Protein AF-D6TFD9-F1 (afdb_monomer_lite)

Structure (mmCIF, N/CA/C/O backbone):
data_AF-D6TFD9-F1
#
_entry.id   AF-D6TFD9-F1
#
loop_
_atom_site.group_PDB
_atom_site.id
_atom_site.type_symbol
_atom_site.label_atom_id
_atom_site.label_alt_id
_atom_site.label_comp_id
_atom_site.label_asym_id
_atom_site.label_entity_id
_atom_site.label_seq_id
_atom_site.pdbx_PDB_ins_code
_atom_site.Cartn_x
_atom_site.Cartn_y
_atom_site.Cartn_z
_atom_site.occupancy
_atom_site.B_iso_or_equiv
_atom_site.auth_seq_id
_atom_site.auth_comp_id
_atom_site.auth_asym_id
_atom_site.auth_atom_id
_atom_site.pdbx_PDB_model_num
ATOM 1 N N . MET A 1 1 ? -1.173 -10.460 17.939 1.00 52.12 1 MET A N 1
ATOM 2 C CA . MET A 1 1 ? -1.461 -10.251 16.498 1.00 52.12 1 MET A CA 1
ATOM 3 C C . MET A 1 1 ? -0.215 -9.685 15.843 1.00 52.12 1 MET A C 1
ATOM 5 O O . MET A 1 1 ? 0.384 -8.803 16.439 1.00 52.12 1 MET A O 1
ATOM 9 N N . GLY A 1 2 ? 0.184 -10.202 14.677 1.00 41.56 2 GLY A N 1
ATOM 10 C CA . GLY A 1 2 ? 1.338 -9.685 13.923 1.00 41.56 2 GLY A CA 1
ATOM 11 C C . GLY A 1 2 ? 0.999 -8.488 13.010 1.00 41.56 2 GLY A C 1
ATOM 12 O O . GLY A 1 2 ? -0.186 -8.207 12.817 1.00 41.56 2 GLY A O 1
ATOM 13 N N . PRO A 1 3 ? 2.004 -7.832 12.393 1.00 42.12 3 PRO A N 1
ATOM 14 C CA . PRO A 1 3 ? 1.852 -6.583 11.624 1.00 42.12 3 PRO A CA 1
ATOM 15 C C . PRO A 1 3 ? 0.829 -6.634 10.475 1.00 42.12 3 PRO A C 1
ATOM 17 O O . PRO A 1 3 ? 0.031 -5.714 10.318 1.00 42.12 3 PRO A O 1
ATOM 20 N N . LYS A 1 4 ? 0.757 -7.750 9.732 1.00 46.97 4 LYS A N 1
ATOM 21 C CA . LYS A 1 4 ? -0.224 -7.951 8.641 1.00 46.97 4 LYS A CA 1
ATOM 22 C C . LYS A 1 4 ? -1.681 -7.821 9.104 1.00 46.97 4 LYS A C 1
ATOM 24 O O . LYS A 1 4 ? -2.530 -7.294 8.392 1.00 46.97 4 LYS A O 1
ATOM 29 N N . HIS A 1 5 ? -1.963 -8.251 10.331 1.00 54.66 5 HIS A N 1
ATOM 30 C CA . HIS A 1 5 ? -3.310 -8.196 10.895 1.00 54.66 5 HIS A CA 1
ATOM 31 C C . HIS A 1 5 ? -3.676 -6.794 11.376 1.00 54.66 5 HIS A C 1
ATOM 33 O O . HIS A 1 5 ? -4.850 -6.443 11.412 1.00 54.66 5 HIS A O 1
ATOM 39 N N . GLN A 1 6 ? -2.673 -5.991 11.737 1.00 56.03 6 GLN A N 1
ATOM 40 C CA . GLN A 1 6 ? -2.864 -4.598 12.097 1.00 56.03 6 GLN A CA 1
ATOM 41 C C . GLN A 1 6 ? -3.417 -3.851 10.878 1.00 56.03 6 GLN A C 1
ATOM 43 O O . GLN A 1 6 ? -4.513 -3.312 10.959 1.00 56.03 6 GLN A O 1
ATOM 48 N N . ARG A 1 7 ? -2.760 -3.941 9.715 1.00 56.16 7 ARG A N 1
ATOM 49 C CA . ARG A 1 7 ? -3.183 -3.251 8.484 1.00 56.16 7 ARG A CA 1
ATOM 50 C C . ARG A 1 7 ? -4.565 -3.677 7.972 1.00 56.16 7 ARG A C 1
ATOM 52 O O . ARG A 1 7 ? -5.371 -2.819 7.625 1.00 56.16 7 ARG A O 1
ATOM 59 N N . ALA A 1 8 ? -4.879 -4.976 8.018 1.00 55.47 8 ALA A N 1
ATOM 60 C CA . ALA A 1 8 ? -6.212 -5.486 7.683 1.00 55.47 8 ALA A CA 1
ATOM 61 C C . ALA A 1 8 ? -7.317 -4.862 8.559 1.00 55.47 8 ALA A C 1
ATOM 63 O O . ALA A 1 8 ? -8.361 -4.466 8.044 1.00 55.47 8 ALA A O 1
ATOM 64 N N . LEU A 1 9 ? -7.075 -4.696 9.868 1.00 59.34 9 LEU A N 1
ATOM 65 C CA . LEU A 1 9 ? -8.012 -4.018 10.772 1.00 59.34 9 LEU A CA 1
ATOM 66 C C . LEU A 1 9 ? -8.210 -2.540 10.396 1.00 59.34 9 LEU A C 1
ATOM 68 O O . LEU A 1 9 ? -9.339 -2.054 10.480 1.00 59.34 9 LEU A O 1
ATOM 72 N N . PHE A 1 10 ? -7.151 -1.846 9.955 1.00 61.53 10 PHE A N 1
ATOM 73 C CA . PHE A 1 10 ? -7.237 -0.447 9.514 1.00 61.53 10 PHE A CA 1
ATOM 74 C C . PHE A 1 10 ? -8.082 -0.307 8.236 1.00 61.53 10 PHE A C 1
ATOM 76 O O . PHE A 1 10 ? -9.039 0.467 8.230 1.00 61.53 10 PHE A O 1
ATOM 83 N N . CYS A 1 11 ? -7.827 -1.127 7.209 1.00 57.16 11 CYS A N 1
ATOM 84 C CA . CYS A 1 11 ? -8.608 -1.119 5.964 1.00 57.16 11 CYS A CA 1
ATOM 85 C C . CYS A 1 11 ? -10.086 -1.502 6.174 1.00 57.16 11 CYS A C 1
ATOM 87 O O . CYS A 1 11 ? -10.980 -0.930 5.546 1.00 57.16 11 CYS A O 1
ATOM 89 N N . ILE A 1 12 ? -10.369 -2.469 7.058 1.00 60.25 12 ILE A N 1
ATOM 90 C CA . ILE A 1 12 ? -11.743 -2.893 7.373 1.00 60.25 12 ILE A CA 1
ATOM 91 C C . ILE A 1 12 ? -12.509 -1.776 8.076 1.00 60.25 12 ILE A C 1
ATOM 93 O O . ILE A 1 12 ? -13.651 -1.487 7.718 1.00 60.25 12 ILE A O 1
ATOM 97 N N . ALA A 1 13 ? -11.897 -1.149 9.078 1.00 59.94 13 ALA A N 1
ATOM 98 C CA . ALA A 1 13 ? -12.566 -0.129 9.864 1.00 59.94 13 ALA A CA 1
ATOM 99 C C . ALA A 1 13 ? -12.944 1.106 9.046 1.00 59.94 13 ALA A C 1
ATOM 101 O O . ALA A 1 13 ? -13.996 1.683 9.296 1.00 59.94 13 ALA A O 1
ATOM 102 N N . GLU A 1 14 ? -12.148 1.487 8.052 1.00 56.00 14 GLU A N 1
ATOM 103 C CA . GLU A 1 14 ? -12.478 2.614 7.184 1.00 56.00 14 GLU A CA 1
ATOM 104 C C . GLU A 1 14 ? -13.626 2.282 6.210 1.00 56.00 14 GLU A C 1
ATOM 106 O O . GLU A 1 14 ? -14.587 3.045 6.100 1.00 56.00 14 GLU A O 1
ATOM 111 N N . ARG A 1 15 ? -13.608 1.096 5.578 1.00 57.22 15 ARG A N 1
ATOM 112 C CA . ARG A 1 15 ? -14.682 0.651 4.664 1.00 57.22 15 ARG A CA 1
ATOM 113 C C . ARG A 1 15 ? -16.029 0.435 5.360 1.00 57.22 15 ARG A C 1
ATOM 115 O O . ARG A 1 15 ? -17.078 0.646 4.756 1.00 57.22 15 ARG A O 1
ATOM 122 N N . VAL A 1 16 ? -16.019 0.017 6.626 1.00 57.00 16 VAL A N 1
ATOM 123 C CA . VAL A 1 16 ? -17.243 -0.141 7.432 1.00 57.00 16 VAL A CA 1
ATOM 124 C C . VAL A 1 16 ? -17.838 1.219 7.826 1.00 57.00 16 VAL A C 1
ATOM 126 O O . VAL A 1 16 ? -19.051 1.329 7.967 1.00 57.00 16 VAL A O 1
ATOM 129 N N . MET A 1 17 ? -17.023 2.272 7.945 1.00 48.62 17 MET A N 1
ATOM 130 C CA . MET A 1 17 ? -17.487 3.616 8.322 1.00 48.62 17 MET A CA 1
ATOM 131 C C . MET A 1 17 ? -18.103 4.408 7.156 1.00 48.62 17 MET A C 1
ATOM 133 O O . MET A 1 17 ? -18.857 5.350 7.399 1.00 48.62 17 MET A O 1
ATOM 137 N N . THR A 1 18 ? -17.827 4.033 5.903 1.00 44.88 18 THR A N 1
ATOM 138 C CA . THR A 1 18 ? -18.322 4.729 4.699 1.00 44.88 18 THR A CA 1
ATOM 139 C C . THR A 1 18 ? -19.587 4.115 4.088 1.00 44.88 18 THR A C 1
ATOM 141 O O . THR A 1 18 ? -20.225 4.749 3.247 1.00 44.88 18 THR A O 1
ATOM 144 N N . SER A 1 19 ? -20.019 2.924 4.525 1.00 46.38 19 SER A N 1
ATOM 145 C CA . SER A 1 19 ? -21.191 2.228 3.972 1.00 46.38 19 SER A CA 1
ATOM 146 C C . SER A 1 19 ? -22.243 1.889 5.032 1.00 46.38 19 SER A C 1
ATOM 148 O O . SER A 1 19 ? -21.950 1.295 6.064 1.00 46.38 19 SER A O 1
ATOM 150 N N . LYS A 1 20 ? -23.520 2.189 4.746 1.00 44.03 20 LYS A N 1
ATOM 151 C CA . LYS A 1 20 ? -24.680 1.812 5.587 1.00 44.03 20 LYS A CA 1
ATOM 152 C C . LYS A 1 20 ? -25.006 0.309 5.558 1.00 44.03 20 LYS A C 1
ATOM 154 O O . LYS A 1 20 ? -25.944 -0.119 6.229 1.00 44.03 20 LYS A O 1
ATOM 159 N N . ARG A 1 21 ? -24.296 -0.499 4.763 1.00 49.84 21 ARG A N 1
ATOM 160 C CA . ARG A 1 21 ? -24.495 -1.953 4.685 1.00 49.84 21 ARG A CA 1
ATOM 161 C C . ARG A 1 21 ? -23.316 -2.657 5.346 1.00 49.84 21 ARG A C 1
ATOM 163 O O . ARG A 1 21 ? -22.172 -2.413 4.975 1.00 49.84 21 ARG A O 1
ATOM 170 N N . LYS A 1 22 ? -23.595 -3.580 6.276 1.00 53.75 22 LYS A N 1
ATOM 171 C CA . LYS A 1 22 ? -22.604 -4.546 6.775 1.00 53.75 22 LYS A CA 1
ATOM 172 C C . LYS A 1 22 ? -22.107 -5.344 5.565 1.00 53.75 22 LYS A C 1
ATOM 174 O O . LYS A 1 22 ? -22.774 -6.279 5.128 1.00 53.75 22 LYS A O 1
ATOM 179 N N . HIS A 1 23 ? -20.980 -4.953 4.973 1.00 63.28 23 HIS A N 1
ATOM 180 C CA . HIS A 1 23 ? -20.373 -5.667 3.850 1.00 63.28 23 HIS A CA 1
ATOM 181 C C . HIS A 1 23 ? -19.703 -6.942 4.368 1.00 63.28 23 HIS A C 1
ATOM 183 O O . HIS A 1 23 ? -18.484 -7.068 4.368 1.00 63.28 23 HIS A O 1
ATOM 189 N N . VAL A 1 24 ? -20.520 -7.885 4.842 1.00 63.00 24 VAL A N 1
ATOM 190 C CA . VAL A 1 24 ? -20.109 -9.158 5.445 1.00 63.00 24 VAL A CA 1
ATOM 191 C C . VAL A 1 24 ? -19.065 -9.870 4.586 1.00 63.00 24 VAL A C 1
ATOM 193 O O . VAL A 1 24 ? -18.052 -10.320 5.109 1.00 63.00 24 VAL A O 1
ATOM 196 N N . GLN A 1 25 ? -19.263 -9.901 3.266 1.00 61.22 25 GLN A N 1
ATOM 197 C CA . GLN A 1 25 ? -18.312 -10.499 2.326 1.00 61.22 25 GLN A CA 1
ATOM 198 C C . GLN A 1 25 ? -16.968 -9.757 2.289 1.00 61.22 25 GLN A C 1
ATOM 200 O O . GLN A 1 25 ? -15.925 -10.398 2.328 1.00 61.22 25 GLN A O 1
ATOM 205 N N . THR A 1 26 ? -16.974 -8.423 2.291 1.00 60.97 26 THR A N 1
ATOM 206 C CA . THR A 1 26 ? -15.751 -7.604 2.293 1.00 60.97 26 THR A CA 1
ATOM 207 C C . THR A 1 26 ? -14.995 -7.714 3.615 1.00 60.97 26 THR A C 1
ATOM 209 O O . THR A 1 26 ? -13.778 -7.865 3.606 1.00 60.97 26 THR A O 1
ATOM 212 N N . ILE A 1 27 ? -15.699 -7.689 4.752 1.00 64.81 27 ILE A N 1
ATOM 213 C CA . ILE A 1 27 ? -15.089 -7.879 6.077 1.00 64.81 27 ILE A CA 1
ATOM 214 C C . ILE A 1 27 ? -14.475 -9.279 6.162 1.00 64.81 27 ILE A C 1
ATOM 216 O O . ILE A 1 27 ? -13.346 -9.418 6.617 1.00 64.81 27 ILE A O 1
ATOM 220 N N . ARG A 1 28 ? -15.189 -10.309 5.689 1.00 68.00 28 ARG A N 1
ATOM 221 C CA . ARG A 1 28 ? -14.706 -11.695 5.688 1.00 68.00 28 ARG A CA 1
ATOM 222 C C . ARG A 1 28 ? -13.477 -11.875 4.794 1.00 68.00 28 ARG A C 1
ATOM 224 O O . ARG A 1 28 ? -12.518 -12.502 5.225 1.00 68.00 28 ARG A O 1
ATOM 231 N N . GLN A 1 29 ? -13.475 -11.285 3.598 1.00 65.44 29 GLN A N 1
ATOM 232 C CA . GLN A 1 29 ? -12.328 -11.323 2.686 1.00 65.44 29 GLN A CA 1
ATOM 233 C C . GLN A 1 29 ? -11.096 -10.640 3.294 1.00 65.44 29 GLN A C 1
ATOM 235 O O . GLN A 1 29 ? -10.009 -11.207 3.277 1.00 65.44 29 GLN A O 1
ATOM 240 N N . LEU A 1 30 ? -11.266 -9.447 3.871 1.00 62.75 30 LEU A N 1
ATOM 241 C CA . LEU A 1 30 ? -10.164 -8.690 4.471 1.00 62.75 30 LEU A CA 1
ATOM 242 C C . LEU A 1 30 ? -9.660 -9.301 5.786 1.00 62.75 30 LEU A C 1
ATOM 244 O O . LEU A 1 30 ? -8.487 -9.155 6.114 1.00 62.75 30 LEU A O 1
ATOM 248 N N . ALA A 1 31 ? -10.523 -9.981 6.545 1.00 67.19 31 ALA A N 1
ATOM 249 C CA . ALA A 1 31 ? -10.128 -10.649 7.781 1.00 67.19 31 ALA A CA 1
ATOM 250 C C . ALA A 1 31 ? -9.150 -11.810 7.537 1.00 67.19 31 ALA A C 1
ATOM 252 O O . ALA A 1 31 ? -8.405 -12.177 8.445 1.00 67.19 31 ALA A O 1
ATOM 253 N N . GLY A 1 32 ? -9.155 -12.399 6.336 1.00 64.50 32 GLY A N 1
ATOM 254 C CA . GLY A 1 32 ? -8.250 -13.473 5.919 1.00 64.50 32 GLY A CA 1
ATOM 255 C C . GLY A 1 32 ? -8.525 -14.841 6.558 1.00 64.50 32 GLY A C 1
ATOM 256 O O . GLY A 1 32 ? -8.223 -15.860 5.943 1.00 64.50 32 GLY A O 1
ATOM 257 N N . THR A 1 33 ? -9.133 -14.893 7.750 1.00 75.56 33 THR A N 1
ATOM 258 C CA . THR A 1 33 ? -9.589 -16.128 8.409 1.00 75.56 33 THR A CA 1
ATOM 259 C C . THR A 1 33 ? -10.980 -15.958 9.026 1.00 75.56 33 THR A C 1
ATOM 261 O O . THR A 1 33 ? -11.397 -14.851 9.381 1.00 75.56 33 THR A O 1
ATOM 264 N N . GLU A 1 34 ? -11.698 -17.072 9.196 1.00 80.44 34 GLU A N 1
ATOM 265 C CA . GLU A 1 34 ? -13.030 -17.078 9.817 1.00 80.44 34 GLU A CA 1
ATOM 266 C C . GLU A 1 34 ? -12.979 -16.646 11.294 1.00 80.44 34 GLU A C 1
ATOM 268 O O . GLU A 1 34 ? -13.844 -15.910 11.765 1.00 80.44 34 GLU A O 1
ATOM 273 N N . GLU A 1 35 ? -11.923 -17.027 12.014 1.00 77.56 35 GLU A N 1
ATOM 274 C CA . GLU A 1 3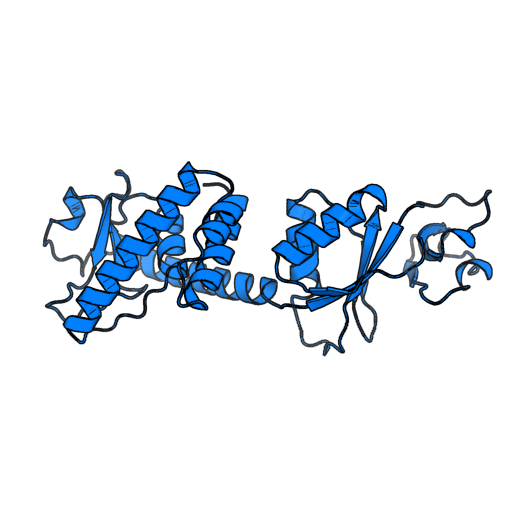5 ? -11.694 -16.628 13.407 1.00 77.56 35 GLU A CA 1
ATOM 275 C C . GLU A 1 35 ? -11.564 -15.104 13.548 1.00 77.56 35 GLU A C 1
ATOM 277 O O . GLU A 1 35 ? -12.193 -14.498 14.422 1.00 77.56 35 GLU A O 1
ATOM 282 N N . TYR A 1 36 ? -10.794 -14.462 12.660 1.00 72.81 36 TYR A N 1
ATOM 283 C CA . TYR A 1 36 ? -10.646 -13.007 12.656 1.00 72.81 36 TYR A CA 1
ATOM 284 C C . TYR A 1 36 ? -11.923 -12.301 12.215 1.00 72.81 36 TYR A C 1
ATOM 286 O O . TYR A 1 36 ? -12.282 -11.282 12.806 1.00 72.81 36 TYR A O 1
ATOM 294 N N . TYR A 1 37 ? -12.640 -12.852 11.235 1.00 79.69 37 TYR A N 1
ATOM 295 C CA . TYR A 1 37 ? -13.929 -12.319 10.803 1.00 79.69 37 TYR A CA 1
ATOM 296 C C . TYR A 1 37 ? -14.925 -12.258 11.971 1.00 79.69 37 TYR A C 1
ATOM 298 O O . TYR A 1 37 ? -15.481 -11.194 12.257 1.00 79.69 37 TYR A O 1
ATOM 306 N N . LEU A 1 38 ? -15.099 -13.367 12.697 1.00 82.19 38 LEU A N 1
ATOM 307 C CA . LEU A 1 38 ? -16.008 -13.440 13.844 1.00 82.19 38 LEU A CA 1
ATOM 308 C C . LEU A 1 38 ? -15.604 -12.470 14.959 1.00 82.19 38 LEU A C 1
ATOM 310 O O . LEU A 1 38 ? -16.461 -11.830 15.574 1.00 82.19 38 LEU A O 1
ATOM 314 N N . LEU A 1 39 ? -14.300 -12.323 15.201 1.00 81.88 39 LEU A N 1
ATOM 315 C CA . LEU A 1 39 ? -13.774 -11.363 16.164 1.00 81.88 39 LEU A CA 1
ATOM 316 C C . LEU A 1 39 ? -14.104 -9.916 15.764 1.00 81.88 39 LEU A C 1
ATOM 318 O O . LEU A 1 39 ? -14.547 -9.147 16.615 1.00 81.88 39 LEU A O 1
ATOM 322 N N . ILE A 1 40 ? -13.946 -9.550 14.490 1.00 77.94 40 ILE A N 1
ATOM 323 C CA . ILE A 1 40 ? -14.245 -8.199 13.998 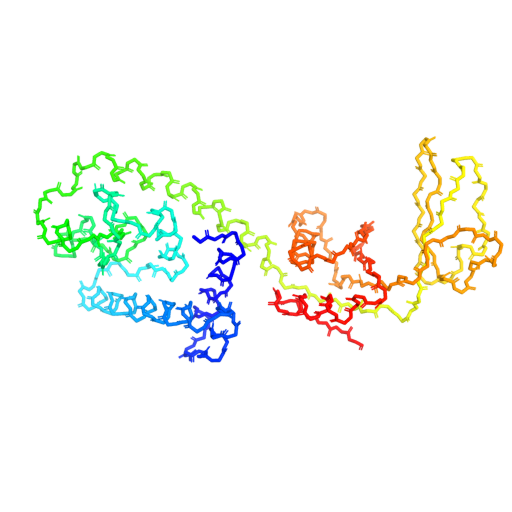1.00 77.94 40 ILE A CA 1
ATOM 324 C C . ILE A 1 40 ? -15.740 -7.898 14.098 1.00 77.94 40 ILE A C 1
ATOM 326 O O . ILE A 1 40 ? -16.105 -6.845 14.618 1.00 77.94 40 ILE A O 1
ATOM 330 N N . ILE A 1 41 ? -16.606 -8.820 13.665 1.00 82.25 41 ILE A N 1
ATOM 331 C CA . ILE A 1 41 ? -18.065 -8.650 13.762 1.00 82.25 41 ILE A CA 1
ATOM 332 C C . ILE A 1 41 ? -18.495 -8.447 15.215 1.00 82.25 41 ILE A C 1
ATOM 334 O O . ILE A 1 41 ? -19.248 -7.521 15.511 1.00 82.25 41 ILE A O 1
ATOM 338 N N . ARG A 1 42 ? -17.947 -9.239 16.144 1.00 87.62 42 ARG A N 1
ATOM 339 C CA . ARG A 1 42 ? -18.233 -9.088 17.575 1.00 87.62 42 ARG A CA 1
ATOM 340 C C . ARG A 1 42 ? -17.886 -7.691 18.090 1.00 87.62 42 ARG A C 1
ATOM 342 O O . ARG A 1 42 ? -18.612 -7.140 18.916 1.00 87.62 42 ARG A O 1
ATOM 349 N N . GLU A 1 43 ? -16.766 -7.124 17.648 1.00 89.25 43 GLU A N 1
ATOM 350 C CA . GLU A 1 43 ? -16.347 -5.788 18.079 1.00 89.25 43 GLU A CA 1
ATOM 351 C C . GLU A 1 43 ? -17.106 -4.662 17.357 1.00 89.25 43 GLU A C 1
ATOM 353 O O . GLU A 1 43 ? -17.347 -3.626 17.978 1.00 89.25 43 GLU A O 1
ATOM 358 N N . ILE A 1 44 ? -17.570 -4.880 16.119 1.00 85.50 44 ILE A N 1
ATOM 359 C CA . ILE A 1 44 ? -18.536 -3.998 15.441 1.00 85.50 44 ILE A CA 1
ATOM 360 C C . ILE A 1 44 ? -19.828 -3.929 16.249 1.00 85.50 44 ILE A C 1
ATOM 362 O O . ILE A 1 44 ? -20.226 -2.843 16.664 1.00 85.50 44 ILE A O 1
ATOM 366 N N . ASP A 1 45 ? -20.441 -5.075 16.548 1.00 88.31 45 ASP A N 1
ATOM 367 C CA . ASP A 1 45 ? -21.712 -5.122 17.275 1.00 88.31 45 ASP A CA 1
ATOM 368 C C . ASP A 1 45 ? -21.570 -4.525 18.686 1.00 88.31 45 ASP A C 1
ATOM 370 O O . ASP A 1 45 ? -22.448 -3.800 19.164 1.00 88.31 45 ASP A O 1
ATOM 374 N N . ARG A 1 46 ? -20.425 -4.760 19.350 1.00 92.62 46 ARG A N 1
ATOM 375 C CA . ARG A 1 46 ? -20.105 -4.132 20.640 1.00 92.62 46 ARG A CA 1
ATOM 376 C C . ARG A 1 46 ? -20.068 -2.610 20.525 1.00 92.62 46 ARG A C 1
ATOM 378 O O . ARG A 1 46 ? -20.646 -1.932 21.376 1.00 92.62 46 ARG A O 1
ATOM 385 N N . LEU A 1 47 ? -19.367 -2.078 19.526 1.00 90.94 47 LEU A N 1
ATOM 386 C CA . LEU A 1 47 ? -19.239 -0.640 19.321 1.00 90.94 47 LEU A CA 1
ATOM 387 C C . LEU A 1 47 ? -20.589 -0.010 18.966 1.00 90.94 47 LEU A C 1
ATOM 389 O O . LEU A 1 47 ? -20.982 0.966 19.602 1.00 90.94 47 LEU A O 1
ATOM 393 N N . GLU A 1 48 ? -21.318 -0.585 18.008 1.00 89.12 48 GLU A N 1
ATOM 394 C CA . GLU A 1 48 ? -22.645 -0.120 17.587 1.00 89.12 48 GLU A CA 1
ATOM 395 C C . GLU A 1 48 ? -23.614 -0.065 18.776 1.00 89.12 48 GLU A C 1
ATOM 397 O O . GLU A 1 48 ? -24.273 0.956 18.996 1.00 89.12 48 GLU A O 1
ATOM 402 N N . GLY A 1 49 ? -23.642 -1.120 19.599 1.00 89.88 49 GLY A N 1
ATOM 403 C CA . GLY A 1 49 ? -24.470 -1.174 20.802 1.00 89.88 49 GLY A CA 1
ATOM 404 C C . GLY A 1 49 ? -24.127 -0.079 21.818 1.00 89.88 49 GLY A C 1
ATOM 405 O O . GLY A 1 49 ? -25.027 0.546 22.386 1.00 89.88 49 GLY A O 1
ATOM 406 N N . GLN A 1 50 ? -22.836 0.207 22.025 1.00 92.25 50 GLN A N 1
ATOM 407 C CA . GLN A 1 50 ? -22.399 1.275 22.933 1.00 92.25 50 GLN A CA 1
ATOM 408 C C . GLN A 1 50 ? -22.710 2.664 22.380 1.00 92.25 50 GLN A C 1
ATOM 410 O O . GLN A 1 50 ? -23.250 3.494 23.107 1.00 92.25 50 GLN A O 1
ATOM 415 N N . LEU A 1 51 ? -22.445 2.915 21.097 1.00 91.12 51 LEU A N 1
ATOM 416 C CA . LEU A 1 51 ? -22.767 4.190 20.456 1.00 91.12 51 LEU A CA 1
ATOM 417 C C . LEU A 1 51 ? -24.272 4.467 20.489 1.00 91.12 51 LEU A C 1
ATOM 419 O O . LEU A 1 51 ? -24.671 5.584 20.811 1.00 91.12 51 LEU A O 1
ATOM 423 N N . CYS A 1 52 ? -25.108 3.460 20.216 1.00 90.94 52 CYS A N 1
ATOM 424 C CA . CYS A 1 52 ? -26.563 3.574 20.308 1.00 90.94 52 CYS A CA 1
ATOM 425 C C . CYS A 1 52 ? -27.005 3.992 21.721 1.00 90.94 52 CYS A C 1
ATOM 427 O O . CYS A 1 52 ? -27.689 5.004 21.887 1.00 90.94 52 CYS A O 1
ATOM 429 N N . LYS A 1 53 ? -26.520 3.284 22.751 1.00 89.81 53 LYS A N 1
ATOM 430 C CA . LYS A 1 53 ? -26.809 3.590 24.161 1.00 89.81 53 LYS A CA 1
ATOM 431 C C . LYS A 1 53 ? -26.317 4.976 24.588 1.00 89.81 53 LYS A C 1
ATOM 433 O O . LYS A 1 53 ? -26.975 5.666 25.359 1.00 89.81 53 LYS A O 1
ATOM 438 N N . THR A 1 54 ? -25.141 5.394 24.135 1.00 91.00 54 THR A N 1
ATOM 439 C CA . THR A 1 54 ? -24.587 6.709 24.481 1.00 91.00 54 THR A CA 1
ATOM 440 C C . THR A 1 54 ? -25.364 7.839 23.810 1.00 91.00 54 THR A C 1
ATOM 442 O O . THR A 1 54 ? -25.652 8.840 24.463 1.00 91.00 54 THR A O 1
ATOM 445 N N . ARG A 1 55 ? -25.784 7.657 22.549 1.00 91.19 55 ARG A N 1
ATOM 446 C CA . ARG A 1 55 ? -26.631 8.621 21.827 1.00 91.19 55 ARG A CA 1
ATOM 447 C C . ARG A 1 55 ? -28.002 8.786 22.478 1.00 91.19 55 ARG A C 1
ATOM 449 O O . ARG A 1 55 ? -28.461 9.916 22.599 1.00 91.19 55 ARG A O 1
ATOM 456 N N . SER A 1 56 ? -28.629 7.704 22.957 1.00 92.00 56 SER A N 1
ATOM 457 C CA . SER A 1 56 ? -29.913 7.802 23.675 1.00 92.00 56 SER A CA 1
ATOM 458 C C . SER A 1 56 ? -29.807 8.573 24.995 1.00 92.00 56 SER A C 1
ATOM 460 O O . SER A 1 56 ? -30.806 9.078 25.490 1.00 92.00 56 SER A O 1
ATOM 462 N N . LEU A 1 57 ? -28.601 8.667 25.562 1.00 90.44 57 LEU A N 1
ATOM 463 C CA . LEU A 1 57 ? -28.296 9.464 26.752 1.00 90.44 57 LEU A CA 1
ATOM 464 C C . LEU A 1 57 ? -27.789 10.877 26.414 1.00 90.44 57 LEU A C 1
ATOM 466 O O . LEU A 1 57 ? -27.325 11.573 27.310 1.00 90.44 57 LEU A O 1
ATOM 470 N N . GLN A 1 58 ? -27.832 11.285 25.138 1.00 90.19 58 GLN A N 1
ATOM 471 C CA . GLN A 1 58 ? -27.328 12.576 24.643 1.00 90.19 58 GLN A CA 1
ATOM 472 C C . GLN A 1 58 ? -25.858 12.863 25.012 1.00 90.19 58 GLN A C 1
ATOM 474 O O . GLN A 1 58 ? -25.431 14.013 25.073 1.00 90.19 58 GLN A O 1
ATOM 479 N N . ALA A 1 59 ? -25.062 11.814 25.230 1.00 91.12 59 ALA A N 1
ATOM 480 C CA . ALA A 1 59 ? -23.635 11.922 25.508 1.00 91.12 59 ALA A CA 1
ATOM 481 C C . ALA A 1 59 ? -22.805 11.794 24.217 1.00 91.12 59 ALA A C 1
ATOM 483 O O . ALA A 1 59 ? -23.271 11.287 23.192 1.00 91.12 59 ALA A O 1
ATOM 484 N N . GLN A 1 60 ? -21.544 12.231 24.264 1.00 93.06 60 GLN A N 1
ATOM 485 C CA . GLN A 1 60 ? -20.643 12.186 23.110 1.00 93.06 60 GLN A CA 1
ATOM 486 C C . GLN A 1 60 ? -20.397 10.739 22.654 1.00 93.06 60 GLN A C 1
ATOM 488 O O . GLN A 1 60 ? -19.920 9.915 23.430 1.00 93.06 60 GLN A O 1
ATOM 493 N N . ALA A 1 61 ? -20.696 10.429 21.392 1.00 92.44 61 ALA A N 1
ATOM 494 C CA . ALA A 1 61 ? -20.618 9.081 20.822 1.00 92.44 61 ALA A CA 1
ATOM 495 C C . ALA A 1 61 ? -19.819 9.093 19.508 1.00 92.44 61 ALA A C 1
ATOM 497 O O . ALA A 1 61 ? -20.385 8.934 18.423 1.00 92.44 61 ALA A O 1
ATOM 498 N N . THR A 1 62 ? -18.513 9.351 19.614 1.00 90.12 62 THR A N 1
ATOM 499 C CA . THR A 1 62 ? -17.612 9.598 18.473 1.00 90.12 62 THR A CA 1
ATOM 500 C C . THR A 1 62 ? -16.595 8.487 18.226 1.00 90.12 62 THR A C 1
ATOM 502 O O . THR A 1 62 ? -15.898 8.551 17.222 1.00 90.12 62 THR A O 1
ATOM 505 N N . LEU A 1 63 ? -16.497 7.483 19.107 1.00 89.38 63 LEU A N 1
ATOM 506 C CA . LEU A 1 63 ? -15.558 6.372 18.935 1.00 89.38 63 LEU A CA 1
ATOM 507 C C . LEU A 1 63 ? -15.827 5.619 17.624 1.00 89.38 63 LEU A C 1
ATOM 509 O O . LEU A 1 63 ? -16.933 5.129 17.399 1.00 89.38 63 LEU A O 1
ATOM 513 N N . THR A 1 64 ? -14.801 5.484 16.792 1.00 85.31 64 THR A N 1
ATOM 514 C CA . THR A 1 64 ? -14.853 4.699 15.551 1.00 85.31 64 THR A CA 1
ATOM 515 C C . THR A 1 64 ? -14.357 3.267 15.767 1.00 85.31 64 THR A C 1
ATOM 517 O O . THR A 1 64 ? -13.646 2.975 16.734 1.00 85.31 64 THR A O 1
ATOM 520 N N . LEU A 1 65 ? -14.690 2.356 14.842 1.00 82.25 65 LEU A N 1
ATOM 521 C CA . LEU A 1 65 ? -14.179 0.978 14.888 1.00 82.25 65 LEU A CA 1
ATOM 522 C C . LEU A 1 65 ? -12.650 0.956 14.853 1.00 82.25 65 LEU A C 1
ATOM 524 O O . LEU A 1 65 ? -12.022 0.168 15.556 1.00 82.25 65 LEU A O 1
ATOM 528 N N . LEU A 1 66 ? -12.065 1.871 14.085 1.00 76.25 66 LEU A N 1
ATOM 529 C CA . LEU A 1 66 ? -10.628 2.003 13.946 1.00 76.25 66 LEU A CA 1
ATOM 530 C C . LEU A 1 66 ? -9.955 2.322 15.273 1.00 76.25 66 LEU A C 1
ATOM 532 O O . LEU A 1 66 ? -9.024 1.641 15.702 1.00 76.25 66 LEU A O 1
ATOM 536 N N . GLU A 1 67 ? -10.456 3.353 15.941 1.00 83.56 67 GLU A N 1
ATOM 537 C CA . GLU A 1 67 ? -9.953 3.789 17.235 1.00 83.56 67 GLU A CA 1
ATOM 538 C C . GLU A 1 67 ? -10.127 2.692 18.284 1.00 83.56 67 GLU A C 1
ATOM 540 O O . GLU A 1 67 ? -9.220 2.448 19.082 1.00 83.56 67 GLU A O 1
ATOM 545 N N . TRP A 1 68 ? -11.250 1.969 18.241 1.00 89.62 68 TRP A N 1
ATOM 546 C CA . TRP A 1 68 ? -11.495 0.867 19.158 1.00 89.62 68 TRP A CA 1
ATOM 547 C C . TRP A 1 68 ? -10.518 -0.298 18.963 1.00 89.62 68 TRP A C 1
ATOM 549 O O . TRP A 1 68 ? -9.867 -0.725 19.917 1.00 89.62 68 TRP A O 1
ATOM 559 N N . LEU A 1 69 ? -10.351 -0.782 17.733 1.00 84.56 69 LEU A N 1
ATOM 560 C CA . LEU A 1 69 ? -9.423 -1.874 17.427 1.00 84.56 69 LEU A CA 1
ATOM 561 C C . LEU A 1 69 ? -7.967 -1.475 17.703 1.00 84.56 69 LEU A C 1
ATOM 563 O O . LEU A 1 69 ? -7.199 -2.281 18.230 1.00 84.56 69 LEU A O 1
ATOM 567 N N . THR A 1 70 ? -7.603 -0.219 17.433 1.00 78.44 70 THR A N 1
ATOM 568 C CA . THR A 1 70 ? -6.280 0.323 17.780 1.00 78.44 70 THR A CA 1
ATOM 569 C C . THR A 1 70 ? -6.059 0.317 19.289 1.00 78.44 70 THR A C 1
ATOM 571 O O . THR A 1 70 ? -4.998 -0.093 19.760 1.00 78.44 70 THR A O 1
ATOM 574 N N . THR A 1 71 ? -7.080 0.700 20.059 1.00 86.38 71 THR A N 1
ATOM 575 C CA . THR A 1 71 ? -7.053 0.640 21.525 1.00 86.38 71 THR A CA 1
ATOM 576 C C . THR A 1 71 ? -6.855 -0.798 22.010 1.00 86.38 71 THR A C 1
ATOM 578 O O . THR A 1 71 ? -5.980 -1.051 22.835 1.00 86.38 71 THR A O 1
ATOM 581 N N . LEU A 1 72 ? -7.611 -1.765 21.475 1.00 87.25 72 LEU A N 1
ATOM 582 C CA . LEU A 1 72 ? -7.450 -3.182 21.823 1.00 87.25 72 LEU A CA 1
ATOM 583 C C . LEU A 1 72 ? -6.037 -3.689 21.525 1.00 87.25 72 LEU A C 1
ATOM 585 O O . LEU A 1 72 ? -5.434 -4.354 22.368 1.00 87.25 72 LEU A O 1
ATOM 589 N N . HIS A 1 73 ? -5.501 -3.346 20.355 1.00 82.25 73 HIS A N 1
ATOM 590 C CA . HIS A 1 73 ? -4.155 -3.733 19.954 1.00 82.25 73 HIS A CA 1
ATOM 591 C C . HIS A 1 73 ? -3.085 -3.130 20.871 1.00 82.25 73 HIS A C 1
ATOM 593 O O . HIS A 1 73 ? -2.198 -3.854 21.312 1.00 82.25 73 HIS A O 1
ATOM 599 N N . TYR A 1 74 ? -3.193 -1.844 21.217 1.00 82.50 74 TYR A N 1
ATOM 600 C CA . TYR A 1 74 ? -2.251 -1.177 22.119 1.00 82.50 74 TYR A CA 1
ATOM 601 C C . TYR A 1 74 ? -2.160 -1.868 23.486 1.00 82.50 74 TYR A C 1
ATOM 603 O O . TYR A 1 74 ? -1.068 -2.041 24.022 1.00 82.50 74 TYR A O 1
ATOM 611 N N . PHE A 1 75 ? -3.293 -2.322 24.026 1.00 83.38 75 PHE A N 1
ATOM 612 C CA . PHE A 1 75 ? -3.334 -3.092 25.272 1.00 83.38 75 PHE A CA 1
ATOM 613 C C . PHE A 1 75 ? -3.072 -4.592 25.073 1.00 83.38 75 PHE A C 1
ATOM 615 O O . PHE A 1 75 ? -3.347 -5.384 25.973 1.00 83.38 75 PHE A O 1
ATOM 622 N N . ASN A 1 76 ? -2.573 -5.013 23.907 1.00 83.50 76 ASN A N 1
ATOM 623 C CA . ASN A 1 76 ? -2.333 -6.414 23.563 1.00 83.50 76 ASN A CA 1
ATOM 624 C C . ASN A 1 76 ? -3.549 -7.316 23.817 1.00 83.50 76 ASN A C 1
ATOM 626 O O . ASN A 1 76 ? -3.391 -8.466 24.215 1.00 83.50 76 ASN A O 1
ATOM 630 N N . TRP A 1 77 ? -4.767 -6.804 23.621 1.00 88.12 77 TRP A N 1
ATOM 631 C CA . TRP A 1 77 ? -6.022 -7.511 23.906 1.00 88.12 77 TRP A CA 1
ATOM 632 C C . TRP A 1 77 ? -6.216 -7.906 25.382 1.00 88.12 77 TRP A C 1
ATOM 634 O O . TRP A 1 77 ? -7.038 -8.768 25.697 1.00 88.12 77 TRP A O 1
ATOM 644 N N . HIS A 1 78 ? -5.505 -7.255 26.302 1.00 90.06 78 HIS A N 1
ATOM 645 C CA . HIS A 1 78 ? -5.634 -7.435 27.745 1.00 90.06 78 HIS A CA 1
ATOM 646 C C . HIS A 1 78 ? -6.399 -6.278 28.398 1.00 90.06 78 HIS A C 1
ATOM 648 O O . HIS A 1 78 ? -6.635 -5.215 27.827 1.00 90.06 78 HIS A O 1
ATOM 654 N N . CYS A 1 79 ? -6.835 -6.506 29.632 1.00 90.31 79 CYS A N 1
ATOM 655 C CA . CYS A 1 79 ? -7.481 -5.517 30.479 1.00 90.31 79 CYS A CA 1
ATOM 656 C C . CYS A 1 79 ? -6.538 -4.332 30.738 1.00 90.31 79 CYS A C 1
ATOM 658 O O . CYS A 1 79 ? -5.501 -4.508 31.367 1.00 90.31 79 CYS A O 1
ATOM 660 N N . ALA A 1 80 ? -6.940 -3.114 30.381 1.00 89.06 80 ALA A N 1
ATOM 661 C CA . ALA A 1 80 ? -6.160 -1.895 30.600 1.00 89.06 80 ALA A CA 1
ATOM 662 C C . ALA A 1 80 ? -5.851 -1.613 32.082 1.00 89.06 80 ALA A C 1
ATOM 664 O O . ALA A 1 80 ? -4.902 -0.899 32.393 1.00 89.06 80 ALA A O 1
ATOM 665 N N . TYR A 1 81 ? -6.648 -2.168 33.002 1.00 84.94 81 TYR A N 1
ATOM 666 C CA . TYR A 1 81 ? -6.485 -1.947 34.440 1.00 84.94 81 TYR A CA 1
ATOM 667 C C . TYR A 1 81 ? -5.497 -2.909 35.095 1.00 84.94 81 TYR A C 1
ATOM 669 O O . TYR A 1 81 ? -4.632 -2.466 35.838 1.00 84.94 81 TYR A O 1
ATOM 677 N N . CYS A 1 82 ? -5.658 -4.219 34.881 1.00 86.75 82 CYS A N 1
ATOM 678 C CA . CYS A 1 82 ? -4.799 -5.218 35.526 1.00 86.75 82 CYS A CA 1
ATOM 679 C C . CYS A 1 82 ? -3.677 -5.716 34.620 1.00 86.75 82 CYS A C 1
ATOM 681 O O . CYS A 1 82 ? -2.745 -6.307 35.134 1.00 86.75 82 CYS A O 1
ATOM 683 N N . GLN A 1 83 ? -3.795 -5.546 33.300 1.00 85.50 83 GLN A N 1
ATOM 684 C CA . GLN A 1 83 ? -2.865 -6.004 32.254 1.00 85.50 83 GLN A CA 1
ATOM 685 C C . GLN A 1 83 ? -2.567 -7.516 32.225 1.00 85.50 83 GLN A C 1
ATOM 687 O O . GLN A 1 83 ? -1.993 -8.008 31.268 1.00 85.50 83 GLN A O 1
ATOM 692 N N . GLU A 1 84 ? -3.049 -8.274 33.209 1.00 87.12 84 GLU A N 1
ATOM 693 C CA . GLU A 1 84 ? -2.882 -9.727 33.307 1.00 87.12 84 GLU A CA 1
ATOM 694 C C . GLU A 1 84 ? -3.971 -10.522 32.583 1.00 87.12 84 GLU A C 1
ATOM 696 O O . GLU A 1 84 ? -3.724 -11.599 32.055 1.00 87.12 84 GLU A O 1
ATOM 701 N N . ARG A 1 85 ? -5.219 -10.036 32.605 1.00 91.25 85 ARG A N 1
ATOM 702 C CA . ARG A 1 85 ? -6.375 -10.801 32.115 1.00 91.25 85 ARG A CA 1
ATOM 703 C C . ARG A 1 85 ? -6.755 -10.378 30.706 1.00 91.25 85 ARG A C 1
ATOM 705 O O . ARG A 1 85 ? -6.709 -9.176 30.430 1.00 91.25 85 ARG A O 1
ATOM 712 N N . PRO A 1 86 ? -7.242 -11.308 29.869 1.00 91.56 86 PRO A N 1
ATOM 713 C CA . PRO A 1 86 ? -7.766 -10.960 28.560 1.00 91.56 86 PRO A CA 1
ATOM 714 C C . PRO A 1 86 ? -8.940 -9.980 28.673 1.00 91.56 86 PRO A C 1
ATOM 716 O O . PRO A 1 86 ? -9.696 -9.965 29.655 1.00 91.56 86 PRO A O 1
ATOM 719 N N . PHE A 1 87 ? -9.079 -9.146 27.648 1.00 92.31 87 PHE A N 1
ATOM 720 C CA . PHE A 1 87 ? -10.213 -8.254 27.460 1.00 92.31 87 PHE A CA 1
ATOM 721 C C . PHE A 1 87 ? -11.529 -9.036 27.367 1.00 92.31 87 PHE A C 1
ATOM 723 O O . PHE A 1 87 ? -11.617 -10.069 26.706 1.00 92.31 87 PHE A O 1
ATOM 730 N N . GLN A 1 88 ? -12.573 -8.513 28.010 1.00 92.81 88 GLN A N 1
ATOM 731 C CA . GLN A 1 88 ? -13.914 -9.101 27.990 1.00 92.81 88 GLN A CA 1
ATOM 732 C C . GLN A 1 88 ? -15.003 -8.047 27.734 1.00 92.81 88 GLN A C 1
ATOM 734 O O . GLN A 1 88 ? -16.002 -8.332 27.068 1.00 92.81 88 GLN A O 1
ATOM 739 N N . VAL A 1 89 ? -14.822 -6.820 28.239 1.00 92.00 89 VAL A N 1
ATOM 740 C CA . VAL A 1 89 ? -15.819 -5.741 28.170 1.00 92.00 89 VAL A CA 1
ATOM 741 C C . VAL A 1 89 ? -15.197 -4.383 27.894 1.00 92.00 89 VAL A C 1
ATOM 743 O O . VAL A 1 89 ? -14.159 -4.041 28.463 1.00 92.00 89 VAL A O 1
ATOM 746 N N . MET A 1 90 ? -15.862 -3.588 27.052 1.00 93.19 90 MET A N 1
ATOM 747 C CA . MET A 1 90 ? -15.546 -2.169 26.890 1.00 93.19 90 MET A CA 1
ATOM 748 C C . MET A 1 90 ? -15.925 -1.442 28.180 1.00 93.19 90 MET A C 1
ATOM 750 O O . MET A 1 90 ? -17.043 -1.588 28.676 1.00 93.19 90 MET A O 1
ATOM 754 N N . SER A 1 91 ? -14.978 -0.697 28.739 1.00 90.31 91 SER A N 1
ATOM 755 C CA . SER A 1 91 ? -15.149 0.036 29.986 1.00 90.31 91 SER A CA 1
ATOM 756 C C . SER A 1 91 ? -14.969 1.524 29.745 1.00 90.31 91 SER A C 1
ATOM 758 O O . SER A 1 91 ? -13.925 1.942 29.250 1.00 90.31 91 SER A O 1
ATOM 760 N N . HIS A 1 92 ? -15.946 2.315 30.185 1.00 89.38 92 HIS A N 1
ATOM 761 C CA . HIS A 1 92 ? -15.801 3.760 30.299 1.00 89.38 92 HIS A CA 1
ATOM 762 C C . HIS A 1 92 ? -15.001 4.127 31.554 1.00 89.38 92 HIS A C 1
ATOM 764 O O . HIS A 1 92 ? -15.257 3.596 32.643 1.00 89.38 92 HIS A O 1
ATOM 770 N N . ILE A 1 93 ? -14.031 5.028 31.415 1.00 84.88 93 ILE A N 1
ATOM 771 C CA . ILE A 1 93 ? -13.240 5.557 32.536 1.00 84.88 93 ILE A CA 1
ATOM 772 C C . ILE A 1 93 ? -14.098 6.519 33.355 1.00 84.88 93 ILE A C 1
ATOM 774 O O . ILE A 1 93 ? -14.222 6.364 34.569 1.00 84.88 93 ILE A O 1
ATOM 778 N N . ILE A 1 94 ? -14.741 7.464 32.672 1.00 83.44 94 ILE A N 1
ATOM 779 C CA . ILE A 1 94 ? -15.825 8.298 33.176 1.00 83.44 94 ILE A CA 1
ATOM 780 C C . ILE A 1 94 ? -17.121 7.633 32.738 1.00 83.44 94 ILE A C 1
ATOM 782 O O . ILE A 1 94 ? -17.381 7.482 31.547 1.00 83.44 94 ILE A O 1
ATOM 786 N N . SER A 1 95 ? -17.932 7.199 33.695 1.00 85.81 95 SER A N 1
ATOM 787 C CA . SER A 1 95 ? -19.202 6.543 33.375 1.00 85.81 95 SER A CA 1
ATOM 788 C C . SER A 1 95 ? -20.165 7.483 32.632 1.00 85.81 95 SER A C 1
ATOM 790 O O . SER A 1 95 ? -20.136 8.694 32.850 1.00 85.81 95 SER A O 1
ATOM 792 N N . LEU A 1 96 ? -21.049 6.926 31.794 1.00 84.94 96 LEU A N 1
ATOM 793 C CA . LEU A 1 96 ? -22.057 7.712 31.062 1.00 84.94 96 LEU A CA 1
ATOM 794 C C . LEU A 1 96 ? -22.924 8.596 31.990 1.00 84.94 96 LEU A C 1
ATOM 796 O O . LEU A 1 96 ? -23.074 9.776 31.688 1.00 84.94 96 LEU A O 1
ATOM 800 N N . PRO A 1 97 ? -23.417 8.116 33.157 1.00 83.44 97 PRO A N 1
ATOM 801 C CA . PRO A 1 97 ? -24.184 8.959 34.084 1.00 83.44 97 PRO A CA 1
ATOM 802 C C . PRO A 1 97 ? -23.391 10.127 34.686 1.00 83.44 97 PRO A C 1
ATOM 804 O O . PRO A 1 97 ? -23.979 11.091 35.155 1.00 83.44 97 PRO A O 1
ATOM 807 N N . GLN A 1 98 ? -22.057 10.047 34.691 1.00 82.12 98 GLN A N 1
ATOM 808 C CA . GLN A 1 98 ? -21.167 11.110 35.171 1.00 82.12 98 GLN A CA 1
ATOM 809 C C . GLN A 1 98 ? -20.718 12.050 34.038 1.00 82.12 98 GLN A C 1
ATOM 811 O O . GLN A 1 98 ? -19.727 12.762 34.198 1.00 82.12 98 GLN A O 1
ATOM 816 N N . GLY A 1 99 ? -21.397 12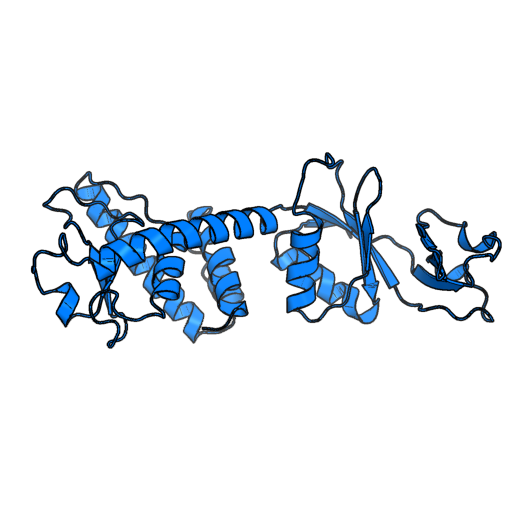.019 32.887 1.00 82.62 99 GLY A N 1
ATOM 817 C CA . GLY A 1 99 ? -21.071 12.838 31.718 1.00 82.62 99 GLY A CA 1
ATOM 818 C C . GLY A 1 99 ? -19.953 12.275 30.836 1.00 82.62 99 GLY A C 1
ATOM 819 O O . GLY A 1 99 ? -19.426 12.988 29.989 1.00 82.62 99 GLY A O 1
ATOM 820 N N . GLY A 1 100 ? -19.559 11.012 31.020 1.00 85.75 100 GLY A N 1
ATOM 821 C CA . GLY A 1 100 ? -18.609 10.360 30.122 1.00 85.75 100 GLY A CA 1
ATOM 822 C C . GLY A 1 100 ? -19.219 10.053 28.753 1.00 85.75 100 GLY A C 1
ATOM 823 O O . GLY A 1 100 ? -20.388 9.691 28.657 1.00 85.75 100 GLY A O 1
ATOM 824 N N . GLY A 1 101 ? -18.416 10.155 27.693 1.00 91.19 101 GLY A N 1
ATOM 825 C CA . GLY A 1 101 ? -18.805 9.770 26.332 1.00 91.19 101 GLY A CA 1
ATOM 826 C C . GLY A 1 101 ? -18.258 8.405 25.908 1.00 91.19 101 GLY A C 1
ATOM 827 O O . GLY A 1 101 ? -17.314 7.887 26.497 1.00 91.19 101 GLY A O 1
ATOM 828 N N . THR A 1 102 ? -18.806 7.825 24.845 1.00 93.62 102 THR A N 1
ATOM 829 C CA . THR A 1 102 ? -18.169 6.724 24.111 1.00 93.62 102 THR A CA 1
ATOM 830 C C . THR A 1 102 ? -17.214 7.335 23.089 1.00 93.62 102 THR A C 1
ATOM 832 O O . THR A 1 102 ? -17.573 7.577 21.935 1.00 93.62 102 THR A O 1
ATOM 835 N N . THR A 1 103 ? -16.005 7.648 23.556 1.00 90.69 103 THR A N 1
ATOM 836 C CA . THR A 1 103 ? -14.915 8.262 22.781 1.00 90.69 103 THR A CA 1
ATOM 837 C C . THR A 1 103 ? -13.623 7.471 22.965 1.00 90.69 103 THR A C 1
ATOM 839 O O . THR A 1 103 ? -13.527 6.637 23.874 1.00 90.69 103 THR A O 1
ATOM 842 N N . VAL A 1 104 ? -12.618 7.743 22.130 1.00 85.75 104 VAL A N 1
ATOM 843 C CA . VAL A 1 104 ? -11.291 7.118 22.240 1.00 85.75 104 VAL A CA 1
ATOM 844 C C . VAL A 1 104 ? -10.624 7.401 23.586 1.00 85.75 104 VAL A C 1
ATOM 846 O O . VAL A 1 104 ? -9.963 6.538 24.152 1.00 85.75 104 VAL A O 1
ATOM 849 N N . GLU A 1 105 ? -10.839 8.584 24.154 1.00 84.62 105 GLU A N 1
ATOM 850 C CA . GLU A 1 105 ? -10.229 8.987 25.422 1.00 84.62 105 GLU A CA 1
ATOM 851 C C . GLU A 1 105 ? -10.873 8.336 26.638 1.00 84.62 105 GLU A C 1
ATOM 853 O O . GLU A 1 105 ? -10.298 8.361 27.725 1.00 84.62 105 GLU A O 1
ATOM 858 N N . ASN A 1 106 ? -12.082 7.803 26.478 1.00 88.56 106 ASN A N 1
ATOM 859 C CA . ASN A 1 106 ? -12.881 7.341 27.598 1.00 88.56 106 ASN A CA 1
ATOM 860 C C . ASN A 1 106 ? -13.128 5.830 27.581 1.00 88.56 106 ASN A C 1
ATOM 862 O O . ASN A 1 106 ? -13.496 5.283 28.619 1.00 88.56 106 ASN A O 1
ATOM 866 N N . CYS A 1 107 ? -12.927 5.149 26.449 1.00 91.00 107 CYS A N 1
ATOM 867 C CA . CYS A 1 107 ? -13.179 3.714 26.307 1.00 91.00 107 CYS A CA 1
ATOM 868 C C . CYS A 1 107 ? -11.879 2.910 26.318 1.00 91.00 107 CYS A C 1
ATOM 870 O O . CYS A 1 107 ? -10.996 3.129 25.498 1.00 91.00 107 CYS A O 1
ATOM 872 N N . VAL A 1 108 ? -11.790 1.917 27.204 1.00 90.94 108 VAL A N 1
ATOM 873 C CA . VAL A 1 108 ? -10.639 1.007 27.299 1.00 90.94 108 VAL A CA 1
ATOM 874 C C . VAL A 1 108 ? -11.079 -0.450 27.455 1.00 90.94 108 VAL A C 1
ATOM 876 O O . VAL A 1 108 ? -12.181 -0.717 27.954 1.00 90.94 108 VAL A O 1
ATOM 879 N N . PRO A 1 109 ? -10.238 -1.425 27.067 1.00 93.44 109 PRO A N 1
ATOM 880 C CA . PRO A 1 109 ? -10.502 -2.824 27.349 1.00 93.44 109 PRO A CA 1
ATOM 881 C C . PRO A 1 109 ? -10.460 -3.127 28.846 1.00 93.44 109 PRO A C 1
ATOM 883 O O . PRO A 1 109 ? -9.547 -2.712 29.551 1.00 93.44 109 PRO A O 1
ATOM 886 N N . ALA A 1 110 ? -11.405 -3.922 29.347 1.00 91.62 110 ALA A N 1
ATOM 887 C CA . ALA A 1 110 ? -11.377 -4.435 30.711 1.00 91.62 110 ALA A CA 1
ATOM 888 C C . ALA A 1 110 ? -11.772 -5.915 30.791 1.00 91.62 110 ALA A C 1
ATOM 890 O O . ALA A 1 110 ? -12.544 -6.417 29.975 1.00 91.62 110 ALA A O 1
ATOM 891 N N . CYS A 1 111 ? -11.282 -6.611 31.817 1.00 92.19 111 CYS A N 1
ATOM 892 C CA . CYS A 1 111 ? -11.867 -7.879 32.256 1.00 92.19 111 CYS A CA 1
ATOM 893 C C . CYS A 1 111 ? -13.134 -7.615 33.088 1.00 92.19 111 CYS A C 1
ATOM 895 O O . CYS A 1 111 ? -13.293 -6.527 33.651 1.00 92.19 111 CYS A O 1
ATOM 897 N N . TYR A 1 112 ? -14.010 -8.610 33.248 1.00 91.50 112 TYR A N 1
ATOM 898 C CA . TYR A 1 112 ? -15.258 -8.445 34.009 1.00 91.50 112 TYR A CA 1
ATOM 899 C C . TYR A 1 112 ? -15.026 -7.961 35.449 1.00 91.50 112 TYR A C 1
ATOM 901 O O . TYR A 1 112 ? -15.777 -7.119 35.944 1.00 91.50 112 TYR A O 1
ATOM 909 N N . ARG A 1 113 ? -13.958 -8.442 36.104 1.00 88.62 113 ARG A N 1
ATOM 910 C CA . ARG A 1 113 ? -13.609 -8.068 37.485 1.00 88.62 113 ARG A CA 1
ATOM 911 C C . ARG A 1 113 ? -13.308 -6.572 37.617 1.00 88.62 113 ARG A C 1
ATOM 913 O O . ARG A 1 113 ? -13.868 -5.917 38.490 1.00 88.62 113 ARG A O 1
ATOM 920 N N . CYS A 1 114 ? -12.452 -6.036 36.747 1.00 86.56 114 CYS A N 1
ATOM 921 C CA . CYS A 1 114 ? -12.080 -4.616 36.755 1.00 86.56 114 CYS A CA 1
ATOM 922 C C . CYS A 1 114 ? -13.174 -3.717 36.153 1.00 86.56 114 CYS A C 1
ATOM 924 O O . CYS A 1 114 ? -13.315 -2.562 36.548 1.00 86.56 114 CYS A O 1
ATOM 926 N N . GLY A 1 115 ? -13.965 -4.236 35.208 1.00 81.69 115 GLY A N 1
ATOM 927 C CA . GLY A 1 115 ? -15.060 -3.501 34.575 1.00 81.69 115 GLY A CA 1
ATOM 928 C C . GLY A 1 115 ? -16.207 -3.196 35.540 1.00 81.69 115 GLY A C 1
ATOM 929 O O . GLY A 1 115 ? -16.704 -2.071 35.547 1.00 81.69 115 GLY A O 1
ATOM 930 N N . ARG A 1 116 ? -16.580 -4.172 36.385 1.00 79.12 116 ARG A N 1
ATOM 931 C CA . ARG A 1 116 ? -17.675 -4.062 37.369 1.00 79.12 116 ARG A CA 1
ATOM 932 C C . ARG A 1 116 ? -17.303 -3.314 38.641 1.00 79.12 116 ARG A C 1
ATOM 934 O O . ARG A 1 116 ? -18.188 -2.823 39.333 1.00 79.12 116 ARG A O 1
ATOM 941 N N . SER A 1 117 ? -16.018 -3.238 38.980 1.00 61.75 117 SER A N 1
ATOM 942 C CA . SER A 1 117 ? -15.591 -2.483 40.149 1.00 61.75 117 SER A CA 1
ATOM 943 C C . SER A 1 117 ? -15.808 -0.993 39.878 1.00 61.75 117 SER A C 1
ATOM 945 O O . SER A 1 117 ? -14.990 -0.369 39.205 1.00 61.75 117 SER A O 1
ATOM 947 N N . GLY A 1 118 ? -16.884 -0.412 40.412 1.00 54.47 118 GLY A N 1
ATOM 948 C CA . GLY A 1 118 ? -17.140 1.035 40.460 1.00 54.47 118 GLY A CA 1
ATOM 949 C C . GLY A 1 118 ? -16.126 1.819 41.306 1.00 54.47 118 GLY A C 1
ATOM 950 O O . GLY A 1 118 ? -16.466 2.839 41.893 1.00 54.47 118 GLY A O 1
ATOM 951 N N . ARG A 1 119 ? -14.881 1.334 41.411 1.00 50.88 119 ARG A N 1
ATOM 952 C CA . ARG A 1 119 ? -13.771 2.059 42.030 1.00 50.88 119 ARG A CA 1
ATOM 953 C C . ARG A 1 119 ? -13.509 3.313 41.211 1.00 50.88 119 ARG A C 1
ATOM 955 O O . ARG A 1 119 ? -13.697 3.307 39.998 1.00 50.88 119 ARG A O 1
ATOM 962 N N . ASN A 1 120 ? -13.067 4.369 41.878 1.00 48.47 120 ASN A N 1
ATOM 963 C CA . ASN A 1 120 ? -12.791 5.665 41.276 1.00 48.47 120 ASN A CA 1
ATOM 964 C C . ASN A 1 120 ? -11.688 5.534 40.199 1.00 48.47 120 ASN A C 1
ATOM 966 O O . ASN A 1 120 ? -10.499 5.627 40.484 1.00 48.47 120 ASN A O 1
ATOM 970 N N . LYS A 1 121 ? -12.080 5.246 38.949 1.00 56.19 121 LYS A N 1
ATOM 971 C CA . LYS A 1 121 ? -11.182 5.024 37.799 1.00 56.19 121 LYS A CA 1
ATOM 972 C C . LYS A 1 121 ? -10.429 6.300 37.391 1.00 56.19 121 LYS A C 1
ATOM 974 O O . LYS A 1 121 ? -9.452 6.205 36.656 1.00 56.19 121 LYS A O 1
ATOM 979 N N . LYS A 1 122 ? -10.856 7.468 37.895 1.00 48.56 122 LYS A N 1
ATOM 980 C CA . LYS A 1 122 ? -10.282 8.800 37.634 1.00 48.56 122 LYS A CA 1
ATOM 981 C C . LYS A 1 122 ? -8.884 9.025 38.229 1.00 48.56 122 LYS A C 1
ATOM 983 O O . LYS A 1 122 ? -8.239 9.989 37.845 1.00 48.56 122 LYS A O 1
ATOM 988 N N . THR A 1 123 ? -8.409 8.169 39.135 1.00 48.69 123 THR A N 1
ATOM 989 C CA . THR A 1 123 ? -7.089 8.312 39.784 1.00 48.69 123 THR A CA 1
ATOM 990 C C . THR A 1 123 ? -6.105 7.201 39.420 1.00 48.69 123 THR A C 1
ATOM 992 O O . THR A 1 123 ? -5.031 7.108 40.008 1.00 48.69 123 THR A O 1
ATOM 995 N N . ASN A 1 124 ? -6.441 6.336 38.455 1.00 62.59 124 ASN A N 1
ATOM 996 C CA . ASN A 1 124 ? -5.516 5.297 38.015 1.00 62.59 124 ASN A CA 1
ATOM 997 C C . ASN A 1 124 ? -4.473 5.895 37.054 1.00 62.59 124 ASN A C 1
ATOM 999 O O . ASN A 1 124 ? -4.677 5.931 35.839 1.00 62.59 124 ASN A O 1
ATOM 1003 N N . THR A 1 125 ? -3.355 6.358 37.617 1.00 59.91 125 THR A N 1
ATOM 1004 C CA . THR A 1 125 ? -2.238 6.988 36.896 1.00 59.91 125 THR A CA 1
ATOM 1005 C C . THR A 1 125 ? -1.698 6.117 35.758 1.00 59.91 125 THR A C 1
ATOM 1007 O O . THR A 1 125 ? -1.325 6.652 34.719 1.00 59.91 125 THR A O 1
ATOM 1010 N N . LEU A 1 126 ? -1.733 4.782 35.895 1.00 64.00 126 LEU A N 1
ATOM 1011 C CA . LEU A 1 126 ? -1.328 3.853 34.829 1.00 64.00 126 LEU A CA 1
ATOM 1012 C C . LEU A 1 126 ? -2.248 3.961 33.608 1.00 64.00 126 LEU A C 1
ATOM 1014 O O . LEU A 1 126 ? -1.772 4.006 32.479 1.00 64.00 126 LEU A O 1
ATOM 1018 N N . VAL A 1 127 ? -3.565 4.040 33.813 1.00 67.94 127 VAL A N 1
ATOM 1019 C CA . VAL A 1 127 ? -4.529 4.163 32.706 1.00 67.94 127 VAL A CA 1
ATOM 1020 C C . VAL A 1 127 ? -4.419 5.534 32.044 1.00 67.94 127 VAL A C 1
ATOM 1022 O O . VAL A 1 127 ? -4.435 5.616 30.821 1.00 67.94 127 VAL A O 1
ATOM 1025 N N . ILE A 1 128 ? -4.249 6.600 32.830 1.00 67.88 128 ILE A N 1
ATOM 1026 C CA . ILE A 1 128 ? -4.101 7.967 32.308 1.00 67.88 128 ILE A CA 1
ATOM 1027 C C . ILE A 1 128 ? -2.802 8.110 31.498 1.00 67.88 128 ILE A C 1
ATOM 1029 O O . ILE A 1 128 ? -2.836 8.627 30.382 1.00 67.88 128 ILE A O 1
ATOM 1033 N N . GLY A 1 129 ? -1.676 7.599 32.010 1.00 66.56 129 GLY A N 1
ATOM 1034 C CA . GLY A 1 129 ? -0.397 7.599 31.294 1.00 66.56 129 GLY A CA 1
ATOM 1035 C C . GLY A 1 129 ? -0.451 6.795 29.991 1.00 66.56 129 GLY A C 1
ATOM 1036 O O . GLY A 1 129 ? -0.013 7.275 28.944 1.00 66.56 129 GLY A O 1
ATOM 1037 N N . ASN A 1 130 ? -1.081 5.617 30.023 1.00 71.94 130 ASN A N 1
ATOM 1038 C CA . ASN A 1 130 ? -1.286 4.781 28.839 1.00 71.94 130 ASN A CA 1
ATOM 1039 C C . ASN A 1 130 ? -2.192 5.448 27.796 1.00 71.94 130 ASN A C 1
ATOM 1041 O O . ASN A 1 130 ? -1.926 5.338 26.605 1.00 71.94 130 ASN A O 1
ATOM 1045 N N . LEU A 1 131 ? -3.235 6.176 28.207 1.00 71.06 131 LEU A N 1
ATOM 1046 C CA . LEU A 1 131 ? -4.098 6.910 27.276 1.00 71.06 131 LEU A CA 1
ATOM 1047 C C . LEU A 1 131 ? -3.367 8.049 26.560 1.00 71.06 131 LEU A C 1
ATOM 1049 O O . LEU A 1 131 ? -3.628 8.295 25.384 1.00 71.06 131 LEU A O 1
ATOM 1053 N N . MET A 1 132 ? -2.454 8.744 27.243 1.00 71.19 132 MET A N 1
ATOM 1054 C CA . MET A 1 132 ? -1.666 9.809 26.621 1.00 71.19 132 MET A CA 1
ATOM 1055 C C . MET A 1 132 ? -0.720 9.241 25.554 1.00 71.19 132 MET A C 1
ATOM 1057 O O . MET A 1 132 ? -0.674 9.753 24.439 1.00 71.19 132 MET A O 1
ATOM 1061 N N . GLN A 1 133 ? -0.053 8.122 25.849 1.00 72.81 133 GLN A N 1
ATOM 1062 C CA . GLN A 1 133 ? 0.770 7.404 24.870 1.00 72.81 133 GLN A CA 1
ATOM 1063 C C . GLN A 1 133 ? -0.059 6.791 23.732 1.00 72.81 133 GLN A C 1
ATOM 1065 O O . GLN A 1 133 ? 0.367 6.808 22.576 1.00 72.81 133 GLN A O 1
ATOM 1070 N N . LEU A 1 134 ? -1.247 6.263 24.044 1.00 71.38 134 LEU A N 1
ATOM 1071 C CA . LEU A 1 134 ? -2.192 5.741 23.062 1.00 71.38 134 LEU A CA 1
ATOM 1072 C C . LEU A 1 134 ? -2.600 6.837 22.077 1.00 71.38 134 LEU A C 1
ATOM 1074 O O . LEU A 1 134 ? -2.576 6.583 20.880 1.00 71.38 134 LEU A O 1
ATOM 1078 N N . LYS A 1 135 ? -2.899 8.057 22.548 1.00 73.44 135 LYS A N 1
ATOM 1079 C CA . LYS A 1 135 ? -3.207 9.201 21.673 1.00 73.44 135 LYS A CA 1
ATOM 1080 C C . LYS A 1 135 ? -2.081 9.485 20.685 1.00 73.44 135 LYS A C 1
ATOM 1082 O O . LYS A 1 135 ? -2.347 9.585 19.492 1.00 73.44 135 LYS A O 1
ATOM 1087 N N . THR A 1 136 ? -0.836 9.564 21.155 1.00 72.75 136 THR A N 1
ATOM 1088 C CA . THR A 1 136 ? 0.321 9.818 20.283 1.00 72.75 136 THR A CA 1
ATOM 1089 C C . THR A 1 136 ? 0.507 8.702 19.255 1.00 72.75 136 THR A C 1
ATOM 1091 O O . THR A 1 136 ? 0.670 8.980 18.070 1.00 72.75 136 THR A O 1
ATOM 1094 N N . LYS A 1 137 ? 0.412 7.431 19.673 1.00 69.88 137 LYS A N 1
ATOM 1095 C CA . LYS A 1 137 ? 0.498 6.296 18.740 1.00 69.88 137 LYS A CA 1
ATOM 1096 C C . LYS A 1 137 ? -0.661 6.272 17.748 1.00 69.88 137 LYS A C 1
ATOM 1098 O O . LYS A 1 137 ? -0.452 5.974 16.582 1.00 69.88 137 LYS A O 1
ATOM 1103 N N . MET A 1 138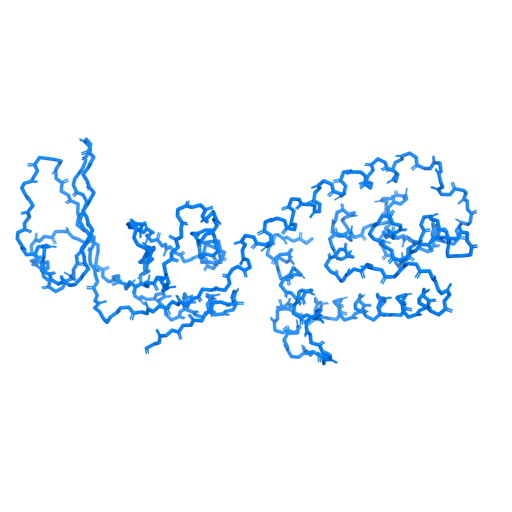 ? -1.872 6.587 18.192 1.00 69.19 138 MET A N 1
ATOM 1104 C CA . MET A 1 138 ? -3.047 6.644 17.329 1.00 69.19 138 MET A CA 1
ATOM 1105 C C . MET A 1 138 ? -2.954 7.756 16.298 1.00 69.19 138 MET A C 1
ATOM 1107 O O . MET A 1 138 ? -3.373 7.540 15.169 1.00 69.19 138 MET A O 1
ATOM 1111 N N . GLN A 1 139 ? -2.402 8.910 16.665 1.00 68.62 139 GLN A N 1
ATOM 1112 C CA . GLN A 1 139 ? -2.161 9.998 15.727 1.00 68.62 139 GLN A CA 1
ATOM 1113 C C . GLN A 1 139 ? -1.172 9.565 14.636 1.00 68.62 139 GLN A C 1
ATOM 1115 O O . GLN A 1 139 ? -1.497 9.671 13.459 1.00 68.62 139 GLN A O 1
ATOM 1120 N N . ALA A 1 140 ? -0.049 8.948 15.017 1.00 65.94 140 ALA A N 1
ATOM 1121 C CA . ALA A 1 140 ? 0.924 8.412 14.063 1.00 65.94 140 ALA A CA 1
ATOM 1122 C C . ALA A 1 140 ? 0.326 7.323 13.152 1.00 65.94 140 ALA A C 1
ATOM 1124 O O . ALA A 1 140 ? 0.585 7.294 11.953 1.00 65.94 140 ALA A O 1
ATOM 1125 N N . ILE A 1 141 ? -0.512 6.439 13.703 1.00 63.66 141 ILE A N 1
ATOM 1126 C CA . ILE A 1 141 ? -1.192 5.403 12.918 1.00 63.66 141 ILE A CA 1
ATOM 1127 C C . ILE A 1 141 ? -2.237 6.011 11.974 1.00 63.66 141 ILE A C 1
ATOM 1129 O O . ILE A 1 141 ? -2.354 5.555 10.841 1.00 63.66 141 ILE A O 1
ATOM 1133 N N . LYS A 1 142 ? -2.992 7.027 12.410 1.00 62.03 142 LYS A N 1
ATOM 1134 C CA . LYS A 1 142 ? -3.943 7.750 11.553 1.00 62.03 142 LYS A CA 1
ATOM 1135 C C . LYS A 1 142 ? -3.218 8.450 10.408 1.00 62.03 142 LYS A C 1
ATOM 1137 O O . LYS A 1 142 ? -3.656 8.324 9.274 1.00 62.03 142 LYS A O 1
ATOM 1142 N N . GLU A 1 143 ? -2.098 9.113 10.683 1.00 63.75 143 GLU A N 1
ATOM 1143 C CA . GLU A 1 143 ? -1.256 9.757 9.667 1.00 63.75 143 GLU A CA 1
ATOM 1144 C C . GLU A 1 143 ? -0.678 8.735 8.680 1.00 63.75 143 GLU A C 1
ATOM 1146 O O . GLU A 1 143 ? -0.757 8.932 7.469 1.00 63.75 143 GLU A O 1
ATOM 1151 N N . GLN A 1 144 ? -0.173 7.600 9.173 1.00 60.44 144 GLN A N 1
ATOM 1152 C CA . GLN A 1 144 ? 0.339 6.523 8.326 1.00 60.44 144 GLN A CA 1
ATOM 1153 C C . GLN A 1 144 ? -0.762 5.882 7.474 1.00 60.44 144 GLN A C 1
ATOM 1155 O O . GLN A 1 144 ? -0.555 5.665 6.282 1.00 60.44 144 GLN A O 1
ATOM 1160 N N . ALA A 1 145 ? -1.936 5.622 8.057 1.00 56.94 145 ALA A N 1
ATOM 1161 C CA . ALA A 1 145 ? -3.098 5.133 7.326 1.00 56.94 145 ALA A CA 1
ATOM 1162 C C . ALA A 1 145 ? -3.482 6.131 6.227 1.00 56.94 145 ALA A C 1
ATOM 1164 O O . ALA A 1 145 ? -3.584 5.741 5.068 1.00 56.94 145 ALA A O 1
ATOM 1165 N N . GLN A 1 146 ? -3.564 7.423 6.560 1.00 57.09 146 GLN A N 1
ATOM 1166 C CA . GLN A 1 146 ? -3.921 8.500 5.639 1.00 57.09 146 GLN A CA 1
ATOM 1167 C C . GLN A 1 146 ? -2.930 8.654 4.475 1.00 57.09 146 GLN A C 1
ATOM 1169 O O . GLN A 1 146 ? -3.355 8.894 3.347 1.00 57.09 146 GLN A O 1
ATOM 1174 N N . LEU A 1 147 ? -1.633 8.429 4.712 1.00 53.66 147 LEU A N 1
ATOM 1175 C CA . LEU A 1 147 ? -0.597 8.367 3.670 1.00 53.66 147 LEU A CA 1
ATOM 1176 C C . LEU A 1 147 ? -0.735 7.131 2.760 1.00 53.66 147 LEU A C 1
ATOM 1178 O O . LEU A 1 147 ? -0.484 7.225 1.562 1.00 53.66 147 LEU A O 1
ATOM 1182 N N . THR A 1 148 ? -1.160 5.984 3.297 1.00 52.94 148 THR A N 1
ATOM 1183 C CA . THR A 1 148 ? -1.435 4.759 2.514 1.00 52.94 148 THR A CA 1
ATOM 1184 C C . THR A 1 148 ? -2.832 4.717 1.880 1.00 52.94 148 THR A C 1
ATOM 1186 O O . THR A 1 148 ? -3.113 3.824 1.092 1.00 52.94 148 THR A O 1
ATOM 1189 N N . MET A 1 149 ? -3.704 5.676 2.204 1.00 54.12 149 MET A N 1
ATOM 1190 C CA . MET A 1 149 ? -5.116 5.745 1.789 1.00 54.12 149 MET A CA 1
ATOM 1191 C C . MET A 1 149 ? -5.347 6.540 0.499 1.00 54.12 149 MET A C 1
ATOM 1193 O O . MET A 1 149 ? -6.492 6.705 0.072 1.00 54.12 149 MET A O 1
ATOM 1197 N N . LYS A 1 150 ? -4.298 7.070 -0.138 1.00 66.88 150 LYS A N 1
ATOM 1198 C CA . LYS A 1 150 ? -4.483 7.806 -1.387 1.00 66.88 150 LYS A CA 1
ATOM 1199 C C . LYS A 1 150 ? -4.841 6.827 -2.504 1.00 66.88 150 LYS A C 1
ATOM 1201 O O . LYS A 1 150 ? -3.993 6.082 -2.986 1.00 66.88 150 LYS A O 1
ATOM 1206 N N . GLN A 1 151 ? -6.100 6.850 -2.936 1.00 80.88 151 GLN A N 1
ATOM 1207 C CA . GLN A 1 151 ? -6.501 6.177 -4.164 1.00 80.88 151 GLN A CA 1
ATOM 1208 C C . GLN A 1 151 ? -5.775 6.834 -5.343 1.00 80.88 151 GLN A C 1
ATOM 1210 O O . GLN A 1 151 ? -5.773 8.056 -5.494 1.00 80.88 151 GLN A O 1
ATOM 1215 N N . LEU A 1 152 ? -5.138 6.001 -6.159 1.00 87.50 152 LEU A N 1
ATOM 1216 C CA . LEU A 1 152 ? -4.379 6.406 -7.337 1.00 87.50 152 LEU A CA 1
ATOM 1217 C C . LEU A 1 152 ? -4.978 5.693 -8.543 1.00 87.50 152 LEU A C 1
ATOM 1219 O O . LEU A 1 152 ? -5.456 4.567 -8.405 1.00 87.50 152 LEU A O 1
ATOM 1223 N N . ASN A 1 153 ? -4.930 6.342 -9.701 1.00 91.06 153 ASN A N 1
ATOM 1224 C CA . ASN A 1 153 ? -5.203 5.694 -10.977 1.00 91.06 153 ASN A CA 1
ATOM 1225 C C . ASN A 1 153 ? -3.866 5.211 -11.532 1.00 91.06 153 ASN A C 1
ATOM 1227 O O . ASN A 1 153 ? -2.911 5.984 -11.587 1.00 91.06 153 ASN A O 1
ATOM 1231 N N . LEU A 1 154 ? -3.779 3.939 -11.888 1.00 94.44 154 LEU A N 1
ATOM 1232 C CA . LEU A 1 154 ? -2.562 3.293 -12.354 1.00 94.44 154 LEU A CA 1
ATOM 1233 C C . LEU A 1 154 ? -2.830 2.713 -13.734 1.00 94.44 154 LEU A C 1
ATOM 1235 O O . LEU A 1 154 ? -3.851 2.063 -13.917 1.00 94.44 154 LEU A O 1
ATOM 1239 N N . SER A 1 155 ? -1.919 2.898 -14.682 1.00 95.38 155 SER A N 1
ATOM 1240 C CA . SER A 1 155 ? -2.036 2.282 -16.005 1.00 95.38 155 SER A CA 1
ATOM 1241 C C . SER A 1 155 ? -0.834 1.408 -16.308 1.00 95.38 155 SER A C 1
ATOM 1243 O O . SER A 1 155 ? 0.307 1.856 -16.165 1.00 95.38 155 SER A O 1
ATOM 1245 N N . LEU A 1 156 ? -1.087 0.187 -16.766 1.00 95.94 156 LEU A N 1
ATOM 1246 C CA . LEU A 1 156 ? -0.043 -0.702 -17.259 1.00 95.94 156 LEU A CA 1
ATOM 1247 C C . LEU A 1 156 ? 0.397 -0.248 -18.657 1.00 95.94 156 LEU A C 1
ATOM 1249 O O . LEU A 1 156 ? -0.426 -0.130 -19.560 1.00 95.94 156 LEU A O 1
ATOM 1253 N N . LEU A 1 157 ? 1.691 0.005 -18.843 1.00 95.50 157 LEU A N 1
ATOM 1254 C CA . LEU A 1 157 ? 2.241 0.297 -20.164 1.00 95.50 157 LEU A CA 1
ATOM 1255 C C . LEU A 1 157 ? 2.299 -0.987 -21.020 1.00 95.50 157 LEU A C 1
ATOM 1257 O O . LEU A 1 157 ? 2.480 -2.092 -20.480 1.00 95.50 157 LEU A O 1
ATOM 1261 N N . PRO A 1 158 ? 2.123 -0.868 -22.350 1.00 94.88 158 PRO A N 1
ATOM 1262 C CA . PRO A 1 158 ? 1.992 -2.029 -23.228 1.00 94.88 158 PRO A CA 1
ATOM 1263 C C . PRO A 1 158 ? 3.293 -2.829 -23.336 1.00 94.88 158 PRO A C 1
ATOM 1265 O O . PRO A 1 158 ? 3.253 -4.059 -23.375 1.00 94.88 158 PRO A O 1
ATOM 1268 N N . ASP A 1 159 ? 4.434 -2.142 -23.324 1.00 96.44 159 ASP A N 1
ATOM 1269 C CA . ASP A 1 159 ? 5.724 -2.745 -23.634 1.00 96.44 159 ASP A CA 1
ATOM 1270 C C . ASP A 1 159 ? 6.343 -3.508 -22.456 1.00 96.44 159 ASP A C 1
ATOM 1272 O O . ASP A 1 159 ? 5.952 -3.380 -21.284 1.00 96.44 159 ASP A O 1
ATOM 1276 N N . LYS A 1 160 ? 7.361 -4.302 -22.797 1.00 97.94 160 LYS A N 1
ATOM 1277 C CA . LYS A 1 160 ? 8.305 -4.897 -21.854 1.00 97.94 160 LYS A CA 1
ATOM 1278 C C . LYS A 1 160 ? 9.564 -4.056 -21.783 1.00 97.94 160 LYS A C 1
ATOM 1280 O O . LYS A 1 160 ? 9.981 -3.451 -22.769 1.00 97.94 160 LYS A O 1
ATOM 1285 N N . TYR A 1 161 ? 10.184 -4.056 -20.616 1.00 98.50 161 TYR A N 1
ATOM 1286 C CA . TYR A 1 161 ? 11.360 -3.257 -20.327 1.00 98.50 161 TYR A CA 1
ATOM 1287 C C . TYR A 1 161 ? 12.495 -4.129 -19.808 1.00 98.50 161 TYR A C 1
ATOM 1289 O O . TYR A 1 161 ? 12.287 -5.187 -19.209 1.00 98.50 161 TYR A O 1
ATOM 1297 N N . ALA A 1 162 ? 13.706 -3.632 -20.009 1.00 98.25 162 ALA A N 1
ATOM 1298 C CA . ALA A 1 162 ? 14.925 -4.208 -19.485 1.00 98.25 162 ALA A CA 1
ATOM 1299 C C . ALA A 1 162 ? 15.746 -3.142 -18.757 1.00 98.25 162 ALA A C 1
ATOM 1301 O O . ALA A 1 162 ? 15.712 -1.961 -19.115 1.00 98.25 162 ALA A O 1
ATOM 1302 N N . VAL A 1 163 ? 16.497 -3.578 -17.746 1.00 98.25 163 VAL A N 1
ATOM 1303 C CA . VAL A 1 163 ? 17.450 -2.748 -17.004 1.00 98.25 163 VAL A CA 1
ATOM 1304 C C . VAL A 1 163 ? 18.860 -3.159 -17.408 1.00 98.25 163 VAL A C 1
ATOM 1306 O O . VAL A 1 163 ? 19.266 -4.300 -17.196 1.00 98.25 163 VAL A O 1
ATOM 1309 N N . CYS A 1 164 ? 19.598 -2.235 -18.012 1.00 97.88 164 CYS A N 1
ATOM 1310 C CA . CYS A 1 164 ? 20.985 -2.427 -18.420 1.00 97.88 164 CYS A CA 1
ATOM 1311 C C . CYS A 1 164 ? 21.912 -1.673 -17.467 1.00 97.88 164 CYS A C 1
ATOM 1313 O O . CYS A 1 164 ? 21.634 -0.522 -17.125 1.00 97.88 164 CYS A O 1
ATOM 1315 N N . GLN A 1 165 ? 23.037 -2.286 -17.108 1.00 97.38 165 GLN A N 1
ATOM 1316 C CA . GLN A 1 165 ? 24.098 -1.652 -16.330 1.00 97.38 165 GLN A CA 1
ATOM 1317 C C . GLN A 1 165 ? 25.346 -1.491 -17.197 1.00 97.38 165 GLN A C 1
ATOM 1319 O O . GLN A 1 165 ? 25.758 -2.402 -17.915 1.00 97.38 165 GLN A O 1
ATOM 1324 N N . PHE A 1 166 ? 25.970 -0.324 -17.124 1.00 97.81 166 PHE A N 1
ATOM 1325 C CA . PHE A 1 166 ? 27.174 -0.003 -17.871 1.00 97.81 166 PHE A CA 1
ATOM 1326 C C . PHE A 1 166 ? 28.187 0.753 -17.014 1.00 97.81 166 PHE A C 1
ATOM 1328 O O . PHE A 1 166 ? 27.854 1.315 -15.974 1.00 97.81 166 PHE A O 1
ATOM 1335 N N . HIS A 1 167 ? 29.426 0.833 -17.507 1.00 97.75 167 HIS A N 1
ATOM 1336 C CA . HIS A 1 167 ? 30.449 1.707 -16.935 1.00 97.75 167 HIS A CA 1
ATOM 1337 C C . HIS A 1 167 ? 29.968 3.177 -16.903 1.00 97.75 167 HIS A C 1
ATOM 1339 O O . HIS A 1 167 ? 29.360 3.628 -17.884 1.00 97.75 167 HIS A O 1
ATOM 1345 N N . PRO A 1 168 ? 30.284 3.955 -15.849 1.00 97.31 168 PRO A N 1
ATOM 1346 C CA . PRO A 1 168 ? 29.852 5.347 -15.673 1.00 97.31 168 PRO A CA 1
ATOM 1347 C C . PRO A 1 168 ? 30.361 6.317 -16.743 1.00 97.31 168 PRO A C 1
ATOM 1349 O O . PRO A 1 168 ? 29.823 7.411 -16.848 1.00 97.31 168 PRO A O 1
ATOM 1352 N N . ASP A 1 169 ? 31.321 5.925 -17.582 1.00 96.81 169 ASP A N 1
ATOM 1353 C CA . ASP A 1 169 ? 31.806 6.727 -18.725 1.00 96.81 169 ASP A CA 1
ATOM 1354 C C . ASP A 1 169 ? 31.266 6.258 -20.081 1.00 96.81 169 ASP A C 1
ATOM 1356 O O . ASP A 1 169 ? 31.570 6.838 -21.124 1.00 96.81 169 ASP A O 1
ATOM 1360 N N . LYS A 1 170 ? 30.454 5.193 -20.110 1.00 96.06 170 LYS A N 1
ATOM 1361 C CA . LYS A 1 170 ? 29.927 4.673 -21.371 1.00 96.06 170 LYS A CA 1
ATOM 1362 C C . LYS A 1 170 ? 29.032 5.717 -22.047 1.00 96.06 170 LYS A C 1
ATOM 1364 O O . LYS A 1 170 ? 28.141 6.305 -21.417 1.00 96.06 170 LYS A O 1
ATOM 1369 N N . HIS A 1 171 ? 29.255 5.907 -23.348 1.00 96.38 171 HIS A N 1
ATOM 1370 C CA . HIS A 1 171 ? 28.348 6.661 -24.207 1.00 96.38 171 HIS A CA 1
ATOM 1371 C C . HIS A 1 171 ? 26.974 5.995 -24.237 1.00 96.38 171 HIS A C 1
ATOM 1373 O O . HIS A 1 171 ? 26.864 4.772 -24.308 1.00 96.38 171 HIS A O 1
ATOM 1379 N N . ILE A 1 172 ? 25.927 6.814 -24.194 1.00 97.12 172 ILE A N 1
ATOM 1380 C CA . ILE A 1 172 ? 24.546 6.337 -24.152 1.00 97.12 172 ILE A CA 1
ATOM 1381 C C . ILE A 1 172 ? 24.227 5.659 -25.492 1.00 97.12 172 ILE A C 1
ATOM 1383 O O . ILE A 1 172 ? 24.308 6.327 -26.528 1.00 97.12 172 ILE A O 1
ATOM 1387 N N . PRO A 1 173 ? 23.893 4.357 -25.513 1.00 95.75 173 PRO A N 1
ATOM 1388 C CA . PRO A 1 173 ? 23.588 3.672 -26.759 1.00 95.75 173 PRO A CA 1
ATOM 1389 C C . PRO A 1 173 ? 22.288 4.202 -27.372 1.00 95.75 173 PRO A C 1
ATOM 1391 O O . PRO A 1 173 ? 21.280 4.307 -26.680 1.00 95.75 173 PRO A O 1
ATOM 1394 N N . TYR A 1 174 ? 22.290 4.486 -28.677 1.00 96.44 174 TYR A N 1
ATOM 1395 C CA . TYR A 1 174 ? 21.112 5.031 -29.366 1.00 96.44 174 TYR A CA 1
ATOM 1396 C C . TYR A 1 174 ? 19.883 4.115 -29.268 1.00 96.44 174 TYR A C 1
ATOM 1398 O O . TYR A 1 174 ? 18.779 4.600 -29.047 1.00 96.44 174 TYR A O 1
ATOM 1406 N N . TRP A 1 175 ? 20.076 2.795 -29.360 1.00 96.81 175 TRP A N 1
ATOM 1407 C CA . TRP A 1 175 ? 18.987 1.820 -29.233 1.00 96.81 175 TRP A CA 1
ATOM 1408 C C . TRP A 1 175 ? 18.264 1.917 -27.882 1.00 96.81 175 TRP A C 1
ATOM 1410 O O . TRP A 1 175 ? 17.062 1.692 -27.815 1.00 96.81 175 TRP A O 1
ATOM 1420 N N . ALA A 1 176 ? 18.961 2.327 -26.817 1.00 96.62 176 ALA A N 1
ATOM 1421 C CA . ALA A 1 176 ? 18.380 2.441 -25.482 1.00 96.62 176 ALA A CA 1
ATOM 1422 C C . ALA A 1 176 ? 17.455 3.662 -25.337 1.00 96.62 176 ALA A C 1
ATOM 1424 O O . ALA A 1 176 ? 16.740 3.777 -24.347 1.00 96.62 176 ALA A O 1
ATOM 1425 N N . LEU A 1 177 ? 17.489 4.580 -26.308 1.00 95.94 177 LEU A N 1
ATOM 1426 C CA . LEU A 1 177 ? 16.688 5.804 -26.341 1.00 95.94 177 LEU A CA 1
ATOM 1427 C C . LEU A 1 177 ? 15.421 5.669 -27.199 1.00 95.94 177 LEU A C 1
ATOM 1429 O O . LEU A 1 177 ? 14.676 6.636 -27.331 1.00 95.94 177 LEU A O 1
ATOM 1433 N N . LEU A 1 178 ? 15.193 4.507 -27.814 1.00 95.19 178 LEU A N 1
ATOM 1434 C CA . LEU A 1 178 ? 14.015 4.247 -28.637 1.00 95.19 178 LEU A CA 1
ATOM 1435 C C . LEU A 1 178 ? 12.814 3.852 -27.760 1.00 95.19 178 LEU A C 1
ATOM 1437 O O . LEU A 1 178 ? 12.954 3.054 -26.830 1.00 95.19 178 LEU A O 1
ATOM 1441 N N . GLY A 1 179 ? 11.635 4.384 -28.096 1.00 92.00 179 GLY A N 1
ATOM 1442 C CA . GLY A 1 179 ? 10.368 4.118 -27.408 1.00 92.00 179 GLY A CA 1
ATOM 1443 C C . GLY A 1 179 ? 9.868 5.281 -26.546 1.00 92.00 179 GLY A C 1
ATOM 1444 O O . GLY A 1 179 ? 10.505 6.328 -26.447 1.00 92.00 179 GLY A O 1
ATOM 1445 N N . ASP A 1 180 ? 8.707 5.083 -25.919 1.00 90.25 180 ASP A N 1
ATOM 1446 C CA . ASP A 1 180 ? 7.983 6.154 -25.213 1.00 90.25 180 ASP A CA 1
ATOM 1447 C C . ASP A 1 180 ? 8.399 6.325 -23.742 1.00 90.25 180 ASP A C 1
ATOM 1449 O O . ASP A 1 180 ? 8.127 7.357 -23.128 1.00 90.25 180 ASP A O 1
ATOM 1453 N N . PHE A 1 181 ? 9.063 5.323 -23.158 1.00 95.75 181 PHE A N 1
ATOM 1454 C CA . PHE A 1 181 ? 9.559 5.374 -21.784 1.00 95.75 181 PHE A CA 1
ATOM 1455 C C . PHE A 1 181 ? 11.012 4.914 -21.711 1.00 95.75 181 PHE A C 1
ATOM 1457 O O . PHE A 1 181 ? 11.331 3.757 -21.994 1.00 95.75 181 PHE A O 1
ATOM 1464 N N . VAL A 1 182 ? 11.876 5.829 -21.272 1.00 97.56 182 VAL A N 1
ATOM 1465 C CA . VAL A 1 182 ? 13.296 5.592 -21.015 1.00 97.56 182 VAL A CA 1
ATOM 1466 C C . VAL A 1 182 ? 13.671 6.300 -19.722 1.00 97.56 182 VAL A C 1
ATOM 1468 O O . VAL A 1 182 ? 13.305 7.457 -19.510 1.00 97.56 182 VAL A O 1
ATOM 1471 N N . SER A 1 183 ? 14.427 5.622 -18.865 1.00 97.94 183 SER A N 1
ATOM 1472 C CA . SER A 1 183 ? 15.038 6.237 -17.690 1.00 97.94 183 SER A CA 1
ATOM 1473 C C . SER A 1 183 ? 16.532 5.978 -17.686 1.00 97.94 183 SER A C 1
ATOM 1475 O O . SER A 1 183 ? 16.975 4.851 -17.896 1.00 97.94 183 SER A O 1
ATOM 1477 N N . LEU A 1 184 ? 17.306 7.031 -17.450 1.00 97.69 184 LEU A N 1
ATOM 1478 C CA . LEU A 1 184 ? 18.756 6.977 -17.391 1.00 97.69 184 LEU A CA 1
ATOM 1479 C C . LEU A 1 184 ? 19.214 7.581 -16.077 1.00 97.69 184 LEU A C 1
ATOM 1481 O O . LEU A 1 184 ? 18.930 8.741 -15.785 1.00 97.69 184 LEU A O 1
ATOM 1485 N N . THR A 1 185 ? 19.977 6.803 -15.323 1.00 97.94 185 THR A N 1
ATOM 1486 C CA . THR A 1 185 ? 20.618 7.257 -14.094 1.00 97.94 185 THR A CA 1
ATOM 1487 C C . THR A 1 185 ? 22.110 7.013 -14.214 1.00 97.94 185 THR A C 1
ATOM 1489 O O . THR A 1 185 ? 22.545 5.889 -14.445 1.00 97.94 185 THR A O 1
ATOM 1492 N N . ARG A 1 186 ? 22.903 8.078 -14.085 1.00 98.19 186 ARG A N 1
ATOM 1493 C CA . ARG A 1 186 ? 24.362 7.987 -14.038 1.00 98.19 186 ARG A CA 1
ATOM 1494 C C . ARG A 1 186 ? 24.829 8.374 -12.648 1.00 98.19 186 ARG A C 1
ATOM 1496 O O . ARG A 1 186 ? 24.478 9.446 -12.157 1.00 98.19 186 ARG A O 1
ATOM 1503 N N . THR A 1 187 ? 25.626 7.512 -12.047 1.00 97.88 187 THR A N 1
ATOM 1504 C CA . THR A 1 187 ? 26.314 7.749 -10.781 1.00 97.88 187 THR A CA 1
ATOM 1505 C C . THR A 1 187 ? 27.824 7.628 -11.018 1.00 97.88 187 THR A C 1
ATOM 1507 O O . THR A 1 187 ? 28.244 7.272 -12.123 1.00 97.88 187 THR A O 1
ATOM 1510 N N . PRO A 1 188 ? 28.675 7.938 -10.029 1.00 98.12 188 PRO A N 1
ATOM 1511 C CA . PRO A 1 188 ? 30.105 7.650 -10.128 1.00 98.12 188 PRO A CA 1
ATOM 1512 C C . PRO A 1 188 ? 30.427 6.160 -10.324 1.00 98.12 188 PRO A C 1
ATOM 1514 O O . PRO A 1 188 ? 31.506 5.832 -10.805 1.00 98.12 188 PRO A O 1
ATOM 1517 N N . GLU A 1 189 ? 29.514 5.267 -9.944 1.00 97.75 189 GLU A N 1
ATOM 1518 C CA . GLU A 1 189 ? 29.693 3.816 -9.991 1.00 97.75 189 GLU A CA 1
ATOM 1519 C C . GLU A 1 189 ? 29.187 3.199 -11.298 1.00 97.75 189 GLU A C 1
ATOM 1521 O O . GLU A 1 189 ? 29.753 2.208 -11.759 1.00 97.75 189 GLU A O 1
ATOM 1526 N N . GLU A 1 190 ? 28.135 3.758 -11.903 1.00 97.81 190 GLU A N 1
ATOM 1527 C CA . GLU A 1 190 ? 27.482 3.137 -13.055 1.00 97.81 190 GLU A CA 1
ATOM 1528 C C . GLU A 1 190 ? 26.696 4.100 -13.954 1.00 97.81 190 GLU A C 1
ATOM 1530 O O . GLU A 1 190 ? 26.367 5.237 -13.614 1.00 97.81 190 GLU A O 1
ATOM 1535 N N . LEU A 1 191 ? 26.339 3.583 -15.126 1.00 98.25 191 LEU A N 1
ATOM 1536 C CA . LEU A 1 191 ? 25.253 4.067 -15.963 1.00 98.25 191 LEU A CA 1
ATOM 1537 C C . LEU A 1 191 ? 24.160 2.991 -16.009 1.00 98.25 191 LEU A C 1
ATOM 1539 O O . LEU A 1 191 ? 24.336 1.964 -16.664 1.00 98.25 191 LEU A O 1
ATOM 1543 N N . SER A 1 192 ? 23.035 3.248 -15.348 1.00 98.19 192 SER A N 1
ATOM 1544 C CA . SER A 1 192 ? 21.843 2.399 -15.364 1.00 98.19 192 SER A CA 1
ATOM 1545 C C . SER A 1 192 ? 20.821 2.943 -16.359 1.00 98.19 192 SER A C 1
ATOM 1547 O O . SER A 1 192 ? 20.500 4.138 -16.342 1.00 98.19 192 SER A O 1
ATOM 1549 N N . ILE A 1 193 ? 20.333 2.084 -17.256 1.00 98.31 193 ILE A N 1
ATOM 1550 C CA . ILE A 1 193 ? 19.340 2.453 -18.268 1.00 98.31 193 ILE A CA 1
ATOM 1551 C C . ILE A 1 193 ? 18.173 1.474 -18.237 1.00 98.31 193 ILE A C 1
ATOM 1553 O O . ILE A 1 193 ? 18.346 0.276 -18.455 1.00 98.31 193 ILE A O 1
ATOM 1557 N N . VAL A 1 194 ? 16.975 2.014 -18.038 1.00 98.44 194 VAL A N 1
ATOM 1558 C CA . VAL A 1 194 ? 15.706 1.318 -18.241 1.00 98.44 194 VAL A CA 1
ATOM 1559 C C . VAL A 1 194 ? 15.159 1.717 -19.604 1.00 98.44 194 VAL A C 1
ATOM 1561 O O . VAL A 1 194 ? 14.930 2.900 -19.851 1.00 98.44 194 VAL A O 1
ATOM 1564 N N . CYS A 1 195 ? 14.959 0.744 -20.486 1.00 98.12 195 CYS A N 1
ATOM 1565 C CA . CYS A 1 195 ? 14.471 0.953 -21.852 1.00 98.12 195 CYS A CA 1
ATOM 1566 C C . CYS A 1 195 ? 13.615 -0.235 -22.309 1.00 98.12 195 CYS A C 1
ATOM 1568 O O . CYS A 1 195 ? 13.528 -1.239 -21.597 1.00 98.12 195 CYS A O 1
ATOM 1570 N N . GLN A 1 196 ? 12.953 -0.120 -23.463 1.00 98.00 196 GLN A N 1
ATOM 1571 C CA . GLN A 1 196 ? 12.180 -1.230 -24.027 1.00 98.00 196 GLN A CA 1
ATOM 1572 C C . GLN A 1 196 ? 13.085 -2.442 -24.290 1.00 98.00 196 GLN A C 1
ATOM 1574 O O . GLN A 1 196 ? 14.167 -2.320 -24.864 1.00 98.00 196 GLN A O 1
ATOM 1579 N N . GLU A 1 197 ? 12.624 -3.617 -23.872 1.00 98.06 197 GLU A N 1
ATOM 1580 C CA . GLU A 1 197 ? 13.393 -4.862 -23.915 1.00 98.06 197 GLU A CA 1
ATOM 1581 C C . GLU A 1 197 ? 13.791 -5.265 -25.341 1.00 98.06 197 GLU A C 1
ATOM 1583 O O . GLU A 1 197 ? 14.923 -5.704 -25.564 1.00 98.06 197 GLU A O 1
ATOM 1588 N N . ASP A 1 198 ? 12.885 -5.060 -26.298 1.00 97.25 198 ASP A N 1
ATOM 1589 C CA . ASP A 1 198 ? 13.065 -5.422 -27.709 1.00 97.25 198 ASP A CA 1
ATOM 1590 C C . ASP A 1 198 ? 14.186 -4.620 -28.387 1.00 97.25 198 ASP A C 1
ATOM 1592 O O . ASP A 1 198 ? 14.765 -5.066 -29.378 1.00 97.25 198 ASP A O 1
ATOM 1596 N N . ASN A 1 199 ? 14.541 -3.458 -27.830 1.00 97.38 199 ASN A N 1
ATOM 1597 C CA . ASN A 1 199 ? 15.620 -2.625 -28.351 1.00 97.38 199 ASN A CA 1
ATOM 1598 C C . ASN A 1 199 ? 17.002 -3.070 -27.855 1.00 97.38 199 ASN A C 1
ATOM 1600 O O . ASN A 1 199 ? 18.011 -2.616 -28.395 1.00 97.38 199 ASN A O 1
ATOM 1604 N N . VAL A 1 200 ? 17.075 -3.927 -26.831 1.00 97.62 200 VAL A N 1
ATOM 1605 C CA . VAL A 1 200 ? 18.345 -4.349 -26.231 1.00 97.62 200 VAL A CA 1
ATOM 1606 C C . VAL A 1 200 ? 18.976 -5.468 -27.067 1.00 97.62 200 VAL A C 1
ATOM 1608 O O . VAL A 1 200 ? 18.417 -6.572 -27.099 1.00 97.62 200 VAL A O 1
ATOM 1611 N N . PRO A 1 201 ? 20.160 -5.250 -27.676 1.00 97.06 201 PRO A N 1
ATOM 1612 C CA . PRO A 1 201 ? 20.848 -6.274 -28.459 1.00 97.06 201 PRO A CA 1
ATOM 1613 C C . PRO A 1 201 ? 21.102 -7.562 -27.664 1.00 97.06 201 PRO A C 1
ATOM 1615 O O . PRO A 1 201 ? 21.286 -7.532 -26.446 1.00 97.06 201 PRO A O 1
ATOM 1618 N N . GLY A 1 202 ? 21.111 -8.708 -28.349 1.00 94.62 202 GLY A N 1
ATOM 1619 C CA . GLY A 1 202 ? 21.204 -10.023 -27.701 1.00 94.62 202 GLY A CA 1
ATOM 1620 C C . GLY A 1 202 ? 22.537 -10.306 -26.997 1.00 94.62 202 GLY A C 1
ATOM 1621 O O . GLY A 1 202 ? 22.592 -11.173 -26.132 1.00 94.62 202 GLY A O 1
ATOM 1622 N N . ASP A 1 203 ? 23.596 -9.581 -27.350 1.00 94.25 203 ASP A N 1
ATOM 1623 C CA . ASP A 1 203 ? 24.928 -9.649 -26.741 1.00 94.25 203 ASP A CA 1
ATOM 1624 C C . ASP A 1 203 ? 25.099 -8.708 -25.536 1.00 94.25 203 ASP A C 1
ATOM 1626 O O . ASP A 1 203 ? 26.128 -8.750 -24.861 1.00 94.25 203 ASP A O 1
ATOM 1630 N N . ILE A 1 204 ? 24.101 -7.869 -25.242 1.00 95.69 204 ILE A N 1
ATOM 1631 C CA . ILE A 1 204 ? 24.097 -6.995 -24.071 1.00 95.69 204 ILE A CA 1
ATOM 1632 C C . ILE A 1 204 ? 23.443 -7.718 -22.895 1.00 95.69 204 ILE A C 1
ATOM 1634 O O . ILE A 1 204 ? 22.274 -8.110 -22.947 1.00 95.69 204 ILE A O 1
ATOM 1638 N N . GLU A 1 205 ? 24.204 -7.850 -21.810 1.00 94.12 205 GLU A N 1
ATOM 1639 C CA . GLU A 1 205 ? 23.688 -8.310 -20.526 1.00 94.12 205 GLU A CA 1
ATOM 1640 C C . GLU A 1 205 ? 22.689 -7.287 -19.970 1.00 94.12 205 GLU A C 1
ATOM 1642 O O . GLU A 1 205 ? 22.989 -6.096 -19.844 1.00 94.12 205 GLU A O 1
ATOM 1647 N N . ALA A 1 206 ? 21.478 -7.754 -19.677 1.00 97.19 206 ALA A N 1
ATOM 1648 C CA . ALA A 1 206 ? 20.396 -6.928 -19.172 1.00 97.19 206 ALA A CA 1
ATOM 1649 C C . ALA A 1 206 ? 19.419 -7.766 -18.350 1.00 97.19 206 ALA A C 1
ATOM 1651 O O . ALA A 1 206 ? 19.115 -8.912 -18.693 1.00 97.19 206 ALA A O 1
ATOM 1652 N N . GLU A 1 207 ? 18.861 -7.155 -17.311 1.00 97.69 207 GLU A N 1
ATOM 1653 C CA . GLU A 1 207 ? 17.779 -7.743 -16.536 1.00 97.69 207 GLU A CA 1
ATOM 1654 C C . GLU A 1 207 ? 16.450 -7.484 -17.259 1.00 97.69 207 GLU A C 1
ATOM 1656 O O . GLU A 1 207 ? 15.917 -6.374 -17.227 1.00 97.69 207 GLU A O 1
ATOM 1661 N N . ARG A 1 208 ? 15.932 -8.510 -17.937 1.00 97.62 208 ARG A N 1
ATOM 1662 C CA . ARG A 1 208 ? 14.750 -8.457 -18.820 1.00 97.62 208 ARG A CA 1
ATOM 1663 C C . ARG A 1 208 ? 13.447 -8.820 -18.098 1.00 97.62 208 ARG A C 1
ATOM 1665 O O . ARG A 1 208 ? 13.465 -9.183 -16.919 1.00 97.62 208 ARG A O 1
ATOM 1672 N N . GLY A 1 209 ? 12.320 -8.744 -18.800 1.00 97.50 209 GLY A N 1
ATOM 1673 C CA . GLY A 1 209 ? 11.019 -9.192 -18.315 1.00 97.50 209 GLY A CA 1
ATOM 1674 C C . GLY A 1 209 ? 10.406 -8.250 -17.287 1.00 97.50 209 GLY A C 1
ATOM 1675 O O . GLY A 1 209 ? 9.815 -8.708 -16.312 1.00 97.50 209 GLY A O 1
ATOM 1676 N N . TRP A 1 210 ? 10.565 -6.937 -17.450 1.00 98.31 210 TRP A N 1
ATOM 1677 C CA . TRP A 1 210 ? 9.883 -5.954 -16.609 1.00 98.31 210 TRP A CA 1
ATOM 1678 C C . TRP A 1 210 ? 8.655 -5.391 -17.309 1.00 98.31 210 TRP A C 1
ATOM 1680 O O . TRP A 1 210 ? 8.658 -5.145 -18.512 1.00 98.31 210 TRP A O 1
ATOM 1690 N N . ARG A 1 211 ? 7.605 -5.116 -16.541 1.00 97.94 211 ARG A N 1
ATOM 1691 C CA . ARG A 1 211 ? 6.438 -4.355 -16.987 1.00 97.94 211 ARG A CA 1
ATOM 1692 C C . ARG A 1 211 ? 6.321 -3.089 -16.159 1.00 97.94 211 ARG A C 1
ATOM 1694 O O . ARG A 1 211 ? 6.580 -3.106 -14.956 1.00 97.94 211 ARG A O 1
ATOM 1701 N N . CYS A 1 212 ? 5.940 -1.999 -16.811 1.00 96.88 212 CYS A N 1
ATOM 1702 C CA . CYS A 1 212 ? 5.903 -0.677 -16.201 1.00 96.88 212 CYS A CA 1
ATOM 1703 C C . CYS A 1 212 ? 4.464 -0.260 -15.888 1.00 96.88 212 CYS A C 1
ATOM 1705 O O . CYS A 1 212 ? 3.599 -0.278 -16.761 1.00 96.88 212 CYS A O 1
ATOM 1707 N N . VAL A 1 213 ? 4.215 0.125 -14.641 1.00 95.88 213 VAL A N 1
ATOM 1708 C CA . VAL A 1 213 ? 2.952 0.691 -14.170 1.00 95.88 213 VAL A CA 1
ATOM 1709 C C . VAL A 1 213 ? 3.162 2.183 -13.941 1.00 95.88 213 VAL A C 1
ATOM 1711 O O . VAL A 1 213 ? 3.955 2.583 -13.093 1.00 95.88 213 VAL A O 1
ATOM 1714 N N . GLN A 1 214 ? 2.451 3.011 -14.695 1.00 94.62 214 GLN A N 1
ATOM 1715 C CA . GLN A 1 214 ? 2.479 4.463 -14.558 1.00 94.62 214 GLN A CA 1
ATOM 1716 C C . GLN A 1 214 ? 1.413 4.920 -13.562 1.00 94.62 214 GLN A C 1
ATOM 1718 O O . GLN A 1 214 ? 0.255 4.509 -13.660 1.00 94.62 214 GLN A O 1
ATOM 1723 N N . VAL A 1 215 ? 1.766 5.834 -12.659 1.00 92.06 215 VAL A N 1
ATOM 1724 C CA . VAL A 1 215 ? 0.775 6.551 -11.852 1.00 92.06 215 VAL A CA 1
ATOM 1725 C C . VAL A 1 215 ? 0.177 7.685 -12.693 1.00 92.06 215 VAL A C 1
ATOM 1727 O O . VAL A 1 215 ? 0.894 8.496 -13.278 1.00 92.06 215 VAL A O 1
ATOM 1730 N N . ARG A 1 216 ? -1.149 7.750 -12.799 1.00 87.44 216 ARG A N 1
ATOM 1731 C CA . ARG A 1 216 ? -1.870 8.788 -13.547 1.00 87.44 216 ARG A CA 1
ATOM 1732 C C . ARG A 1 216 ? -2.245 9.960 -12.640 1.00 87.44 216 ARG A C 1
ATOM 1734 O O . ARG A 1 216 ? -2.698 9.772 -11.510 1.00 87.44 216 ARG A O 1
ATOM 1741 N N . GLY A 1 217 ? -2.135 11.166 -13.195 1.00 72.69 217 GLY A N 1
ATOM 1742 C CA . GLY A 1 217 ? -2.439 12.436 -12.531 1.00 72.69 217 GLY A CA 1
ATOM 1743 C C . GLY A 1 217 ? -1.184 13.271 -12.273 1.00 72.69 217 GLY A C 1
ATOM 1744 O O . GLY A 1 217 ? -0.115 12.726 -12.029 1.00 72.69 217 GLY A O 1
ATOM 1745 N N . ALA A 1 218 ? -1.314 14.597 -12.354 1.00 59.28 218 ALA A N 1
ATOM 1746 C CA . ALA A 1 218 ? -0.241 15.508 -11.971 1.00 59.28 218 ALA A CA 1
ATOM 1747 C C . ALA A 1 218 ? -0.201 15.602 -10.443 1.00 59.28 218 ALA A C 1
ATOM 1749 O O . ALA A 1 218 ? -1.170 16.045 -9.817 1.00 59.28 218 ALA A O 1
ATOM 1750 N N . PHE A 1 219 ? 0.902 15.167 -9.845 1.00 63.81 219 PHE A N 1
ATOM 1751 C CA . PHE A 1 219 ? 1.132 15.334 -8.418 1.00 63.81 219 PHE A CA 1
ATOM 1752 C C . PHE A 1 219 ? 2.054 16.526 -8.207 1.00 63.81 219 PHE A C 1
ATOM 1754 O O . PHE A 1 219 ? 3.115 16.619 -8.814 1.00 63.81 219 PHE A O 1
ATOM 1761 N N . ASP A 1 220 ? 1.634 17.452 -7.351 1.00 56.41 220 ASP A N 1
ATOM 1762 C CA . ASP A 1 220 ? 2.542 18.469 -6.837 1.00 56.41 220 ASP A CA 1
ATOM 1763 C C . ASP A 1 220 ? 3.639 17.774 -6.006 1.00 56.41 220 ASP A C 1
ATOM 1765 O O . ASP A 1 220 ? 3.351 16.835 -5.256 1.00 56.41 220 ASP A O 1
ATOM 1769 N N . PHE A 1 221 ? 4.889 18.235 -6.111 1.00 52.78 221 PHE A N 1
ATOM 1770 C CA . PHE A 1 221 ? 6.041 17.704 -5.364 1.00 52.78 221 PHE A CA 1
ATOM 1771 C C . PHE A 1 221 ? 5.858 17.782 -3.837 1.00 52.78 221 PHE A C 1
ATOM 1773 O O . PHE A 1 221 ? 6.619 17.178 -3.084 1.00 52.78 221 PHE A O 1
ATOM 1780 N N . SER A 1 222 ? 4.840 18.510 -3.369 1.00 54.16 222 SER A N 1
ATOM 1781 C CA . SER A 1 222 ? 4.414 18.588 -1.970 1.00 54.16 222 SER A CA 1
ATOM 1782 C C . SER A 1 222 ? 3.724 17.316 -1.443 1.00 54.16 222 SER A C 1
ATOM 1784 O O . SER A 1 222 ? 3.543 17.169 -0.231 1.00 54.16 222 SER A O 1
ATOM 1786 N N . ILE A 1 223 ? 3.340 16.377 -2.316 1.00 58.16 223 ILE A N 1
ATOM 1787 C CA . ILE A 1 223 ? 2.568 15.190 -1.935 1.00 58.16 223 ILE A CA 1
ATOM 1788 C C . ILE A 1 223 ? 3.506 14.054 -1.506 1.00 58.16 223 ILE A C 1
ATOM 1790 O O . ILE A 1 223 ? 3.874 13.175 -2.286 1.00 58.16 223 ILE A O 1
ATOM 1794 N N . ALA A 1 224 ? 3.832 14.017 -0.215 1.00 63.50 224 ALA A N 1
ATOM 1795 C CA . ALA A 1 224 ? 4.446 12.844 0.399 1.00 63.50 224 ALA A CA 1
ATOM 1796 C C . ALA A 1 224 ? 3.494 11.627 0.361 1.00 63.50 224 ALA A C 1
ATOM 1798 O O . ALA A 1 224 ? 2.279 11.761 0.504 1.00 63.50 224 ALA A O 1
ATOM 1799 N N . GLY A 1 225 ? 4.051 10.421 0.211 1.00 67.88 225 GLY A N 1
ATOM 1800 C CA . GLY A 1 225 ? 3.319 9.164 0.428 1.00 67.88 225 GLY A CA 1
ATOM 1801 C C . GLY A 1 225 ? 2.856 8.402 -0.817 1.00 67.88 225 GLY A C 1
ATOM 1802 O O . GLY A 1 225 ? 2.446 7.256 -0.662 1.00 67.88 225 GLY A O 1
ATOM 1803 N N . VAL A 1 226 ? 2.990 8.942 -2.038 1.00 78.44 226 VAL A N 1
ATOM 1804 C CA . VAL A 1 226 ? 2.635 8.219 -3.286 1.00 78.44 226 VAL A CA 1
ATOM 1805 C C . VAL A 1 226 ? 3.410 6.902 -3.393 1.00 78.44 226 VAL A C 1
ATOM 1807 O O . VAL A 1 226 ? 2.807 5.829 -3.382 1.00 78.44 226 VAL A O 1
ATOM 1810 N N . ASN A 1 227 ? 4.745 6.959 -3.360 1.00 78.19 227 ASN A N 1
ATOM 1811 C CA . ASN A 1 227 ? 5.582 5.758 -3.420 1.00 78.19 227 ASN A CA 1
ATOM 1812 C C . ASN A 1 227 ? 5.349 4.805 -2.238 1.00 78.19 227 ASN A C 1
ATOM 1814 O O . ASN A 1 227 ? 5.373 3.592 -2.421 1.00 78.19 227 ASN A O 1
ATOM 1818 N N . ALA A 1 228 ? 5.048 5.318 -1.040 1.00 79.94 228 ALA A N 1
ATOM 1819 C CA . ALA A 1 228 ? 4.729 4.473 0.111 1.00 79.94 228 ALA A CA 1
ATOM 1820 C C . ALA A 1 228 ? 3.402 3.718 -0.078 1.00 79.94 228 ALA A C 1
ATOM 1822 O O . ALA A 1 228 ? 3.329 2.526 0.223 1.00 79.94 228 ALA A O 1
ATOM 1823 N N . SER A 1 229 ? 2.375 4.384 -0.619 1.00 82.06 229 SER A N 1
ATOM 1824 C CA . SER A 1 229 ? 1.073 3.764 -0.891 1.00 82.06 229 SER A CA 1
ATOM 1825 C C . SER A 1 229 ? 1.170 2.594 -1.876 1.00 82.06 229 SER A C 1
ATOM 1827 O O . SER A 1 229 ? 0.429 1.630 -1.729 1.00 82.06 229 SER A O 1
ATOM 1829 N N . LEU A 1 230 ? 2.148 2.617 -2.792 1.00 88.25 230 LEU A N 1
ATOM 1830 C CA . LEU A 1 230 ? 2.398 1.547 -3.764 1.00 88.25 230 LEU A CA 1
ATOM 1831 C C . LEU A 1 230 ? 3.391 0.491 -3.254 1.00 88.25 230 LEU A C 1
ATOM 1833 O O . LEU A 1 230 ? 3.138 -0.709 -3.342 1.00 88.25 230 LEU A O 1
ATOM 1837 N N . ALA A 1 231 ? 4.528 0.914 -2.697 1.00 87.50 231 ALA A N 1
ATOM 1838 C CA . ALA A 1 231 ? 5.622 0.013 -2.341 1.00 87.50 231 ALA A CA 1
ATOM 1839 C C . ALA A 1 231 ? 5.304 -0.860 -1.121 1.00 87.50 231 ALA A C 1
ATOM 1841 O O . ALA A 1 231 ? 5.640 -2.042 -1.109 1.00 87.50 231 ALA A O 1
ATOM 1842 N N . ILE A 1 232 ? 4.635 -0.317 -0.096 1.00 83.38 232 ILE A N 1
ATOM 1843 C CA . ILE A 1 232 ? 4.316 -1.070 1.126 1.00 83.38 232 ILE A CA 1
ATOM 1844 C C . ILE A 1 232 ? 3.403 -2.277 0.832 1.00 83.38 232 ILE A C 1
ATOM 1846 O O . ILE A 1 232 ? 3.728 -3.377 1.288 1.00 83.38 232 ILE A O 1
ATOM 1850 N N . PRO A 1 233 ? 2.262 -2.162 0.113 1.00 85.44 233 PRO A N 1
ATOM 1851 C CA . PRO A 1 233 ? 1.437 -3.334 -0.172 1.00 85.44 233 PRO A CA 1
ATOM 1852 C C . PRO A 1 233 ? 2.154 -4.387 -1.019 1.00 85.44 233 PRO A C 1
ATOM 1854 O O . PRO A 1 233 ? 1.998 -5.576 -0.742 1.00 85.44 233 PRO A O 1
ATOM 1857 N N . LEU A 1 234 ? 2.990 -3.975 -1.971 1.00 90.31 234 LEU A N 1
ATOM 1858 C CA . LEU A 1 234 ? 3.762 -4.899 -2.802 1.00 90.31 234 LEU A CA 1
ATOM 1859 C C . LEU A 1 234 ? 4.858 -5.615 -2.003 1.00 90.31 234 LEU A C 1
ATOM 1861 O O . LEU A 1 234 ? 4.978 -6.838 -2.089 1.00 90.31 234 LEU A O 1
ATOM 1865 N N . ALA A 1 235 ? 5.574 -4.901 -1.133 1.00 86.56 235 ALA A N 1
ATOM 1866 C CA . ALA A 1 235 ? 6.576 -5.489 -0.248 1.00 86.56 235 ALA A CA 1
ATOM 1867 C C . ALA A 1 235 ? 5.965 -6.521 0.719 1.00 86.56 235 ALA A C 1
ATOM 1869 O O . ALA A 1 235 ? 6.527 -7.597 0.919 1.00 86.56 235 ALA A O 1
ATOM 1870 N N . GLU A 1 236 ? 4.779 -6.257 1.279 1.00 82.19 236 GLU A N 1
ATOM 1871 C CA . GLU A 1 236 ? 4.072 -7.219 2.143 1.00 82.19 236 GLU A CA 1
ATOM 1872 C C . GLU A 1 236 ? 3.625 -8.493 1.410 1.00 82.19 236 GLU A C 1
ATOM 1874 O O . GLU A 1 236 ? 3.491 -9.563 2.029 1.00 82.19 236 GLU A O 1
ATOM 1879 N N . ALA A 1 237 ? 3.406 -8.371 0.099 1.00 84.69 237 ALA A N 1
ATOM 1880 C CA . ALA A 1 237 ? 3.150 -9.473 -0.814 1.00 84.69 237 ALA A CA 1
ATOM 1881 C C . ALA A 1 237 ? 4.440 -10.137 -1.334 1.00 84.69 237 ALA A C 1
ATOM 1883 O O . ALA A 1 237 ? 4.346 -11.108 -2.086 1.00 84.69 237 ALA A O 1
ATOM 1884 N N . TYR A 1 238 ? 5.624 -9.691 -0.902 1.00 90.19 238 TYR A N 1
ATOM 1885 C CA . TYR A 1 238 ? 6.927 -10.156 -1.392 1.00 90.19 238 TYR A CA 1
ATOM 1886 C C . TYR A 1 238 ? 7.100 -9.957 -2.904 1.00 90.19 238 TYR A C 1
ATOM 1888 O O . TYR A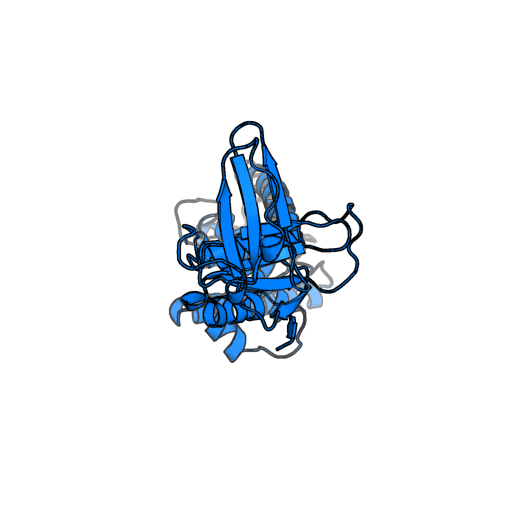 1 238 ? 7.627 -10.823 -3.598 1.00 90.19 238 TYR A O 1
ATOM 1896 N N . ILE A 1 239 ? 6.621 -8.825 -3.417 1.00 94.44 239 ILE A N 1
ATOM 1897 C CA . ILE A 1 239 ? 6.787 -8.418 -4.811 1.00 94.44 239 ILE A CA 1
ATOM 1898 C C . ILE A 1 239 ? 7.841 -7.315 -4.846 1.00 94.44 239 ILE A C 1
ATOM 1900 O O . ILE A 1 239 ? 7.652 -6.252 -4.254 1.00 94.44 239 ILE A O 1
ATOM 1904 N N . SER A 1 240 ? 8.959 -7.594 -5.516 1.00 92.19 240 SER A N 1
ATOM 1905 C CA . SER A 1 240 ? 10.015 -6.606 -5.739 1.00 92.19 240 SER A CA 1
ATOM 1906 C C . SER A 1 240 ? 9.583 -5.592 -6.792 1.00 92.19 240 SER A C 1
ATOM 1908 O O . SER A 1 240 ? 8.886 -5.937 -7.750 1.00 92.19 240 SER A O 1
ATOM 1910 N N . VAL A 1 241 ? 10.008 -4.346 -6.607 1.00 94.38 241 VAL A N 1
ATOM 1911 C CA . VAL A 1 241 ? 9.646 -3.219 -7.462 1.00 94.38 241 VAL A CA 1
ATOM 1912 C C . VAL A 1 241 ? 10.857 -2.330 -7.699 1.00 94.38 241 VAL A C 1
ATOM 1914 O O . VAL A 1 241 ? 11.680 -2.151 -6.801 1.00 94.38 241 VAL A O 1
ATOM 1917 N N . LEU A 1 242 ? 10.930 -1.729 -8.882 1.00 94.88 242 LEU A N 1
ATOM 1918 C CA . LEU A 1 242 ? 11.830 -0.617 -9.171 1.00 94.88 242 LEU A CA 1
ATOM 1919 C C . LEU A 1 242 ? 10.983 0.641 -9.370 1.00 94.88 242 LEU A C 1
ATOM 1921 O O . LEU A 1 242 ? 10.184 0.715 -10.300 1.00 94.88 242 LEU A O 1
ATOM 1925 N N . ALA A 1 243 ? 11.133 1.615 -8.476 1.00 93.12 243 ALA A N 1
ATOM 1926 C CA . ALA A 1 243 ? 10.400 2.875 -8.536 1.00 93.12 243 ALA A CA 1
ATOM 1927 C C . ALA A 1 243 ? 11.228 3.946 -9.251 1.00 93.12 243 ALA A C 1
ATOM 1929 O O . ALA A 1 243 ? 12.399 4.148 -8.929 1.00 93.12 243 ALA A O 1
ATOM 1930 N N . ILE A 1 244 ? 10.608 4.644 -10.200 1.00 93.25 244 ILE A N 1
ATOM 1931 C CA . ILE A 1 244 ? 11.215 5.728 -10.969 1.00 93.25 244 ILE A CA 1
ATOM 1932 C C . ILE A 1 244 ? 10.298 6.941 -10.877 1.00 93.25 244 ILE A C 1
ATOM 1934 O O . ILE A 1 244 ? 9.218 6.964 -11.463 1.00 93.25 244 ILE A O 1
ATOM 1938 N N . ALA A 1 245 ? 10.748 7.961 -10.156 1.00 89.38 245 ALA A N 1
ATOM 1939 C CA . ALA A 1 245 ? 10.078 9.251 -10.123 1.00 89.38 245 ALA A CA 1
ATOM 1940 C C . ALA A 1 245 ? 10.530 10.108 -11.312 1.00 89.38 245 ALA A C 1
ATOM 1942 O O . ALA A 1 245 ? 11.705 10.120 -11.681 1.00 89.38 245 ALA A O 1
ATOM 1943 N N . THR A 1 246 ? 9.600 10.855 -11.896 1.00 88.44 246 THR A N 1
ATOM 1944 C CA . THR A 1 246 ? 9.887 11.896 -12.892 1.00 88.44 246 THR A CA 1
ATOM 1945 C C . THR A 1 246 ? 9.383 13.243 -12.389 1.00 88.44 246 THR A C 1
ATOM 1947 O O . THR A 1 246 ? 8.849 13.347 -11.288 1.00 88.44 246 THR A O 1
ATOM 1950 N N . TYR A 1 247 ? 9.521 14.291 -13.205 1.00 82.69 247 TYR A N 1
ATOM 1951 C CA . TYR A 1 247 ? 8.944 15.588 -12.863 1.00 82.69 247 TYR A CA 1
ATOM 1952 C C . TYR A 1 247 ? 7.408 15.540 -12.761 1.00 82.69 247 TYR A C 1
ATOM 1954 O O . TYR A 1 247 ? 6.823 16.221 -11.930 1.00 82.69 247 TYR A O 1
ATOM 1962 N N . ALA A 1 248 ? 6.748 14.767 -13.628 1.00 83.31 248 ALA A N 1
ATOM 1963 C CA . ALA A 1 248 ? 5.291 14.787 -13.742 1.00 83.31 248 ALA A CA 1
ATOM 1964 C C . ALA A 1 248 ? 4.601 13.721 -12.883 1.00 83.31 248 ALA A C 1
ATOM 1966 O O . ALA A 1 248 ? 3.510 13.957 -12.364 1.00 83.31 248 ALA A O 1
ATOM 1967 N N . THR A 1 249 ? 5.199 12.532 -12.801 1.00 87.44 249 THR A N 1
ATOM 1968 C CA . THR A 1 249 ? 4.604 11.380 -12.119 1.00 87.44 249 THR A CA 1
ATOM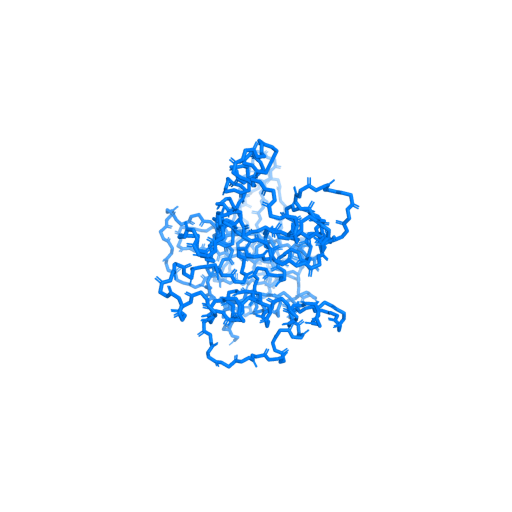 1969 C C . THR A 1 249 ? 5.636 10.305 -11.772 1.00 87.44 249 THR A C 1
ATOM 1971 O O . THR A 1 249 ? 6.796 10.382 -12.186 1.00 87.44 249 THR A O 1
ATOM 1974 N N . ASP A 1 250 ? 5.196 9.281 -11.052 1.00 90.31 250 ASP A N 1
ATOM 1975 C CA . ASP A 1 250 ? 5.960 8.092 -10.700 1.00 90.31 250 ASP A CA 1
ATOM 1976 C C . ASP A 1 250 ? 5.620 6.905 -11.616 1.00 90.31 250 ASP A C 1
ATOM 1978 O O . ASP A 1 250 ? 4.506 6.757 -12.132 1.00 90.31 250 ASP A O 1
ATOM 1982 N N . TYR A 1 251 ? 6.603 6.027 -11.777 1.00 93.50 251 TYR A N 1
ATOM 1983 C CA . TYR A 1 251 ? 6.513 4.764 -12.491 1.00 93.50 251 TYR A CA 1
ATOM 1984 C C . TYR A 1 251 ? 7.028 3.646 -11.596 1.00 93.50 251 TYR A C 1
ATOM 1986 O O . TYR A 1 251 ? 7.986 3.817 -10.840 1.00 93.50 251 TYR A O 1
ATOM 1994 N N . LEU A 1 252 ? 6.401 2.483 -11.701 1.00 95.44 252 LEU A N 1
ATOM 1995 C CA . LEU A 1 252 ? 6.751 1.305 -10.935 1.00 95.44 252 LEU A CA 1
ATOM 1996 C C . LEU A 1 252 ? 6.972 0.138 -11.890 1.00 95.44 252 LEU A C 1
ATOM 1998 O O . LEU A 1 252 ? 6.042 -0.305 -12.562 1.00 95.44 252 LEU A O 1
ATOM 2002 N N . LEU A 1 253 ? 8.197 -0.369 -11.953 1.00 97.50 253 LEU A N 1
ATOM 2003 C CA . LEU A 1 253 ? 8.502 -1.570 -12.708 1.00 97.50 253 LEU A CA 1
ATOM 2004 C C . LEU A 1 253 ? 8.366 -2.793 -11.811 1.00 97.50 253 LEU A C 1
ATOM 2006 O O . LEU A 1 253 ? 8.877 -2.828 -10.689 1.00 97.50 253 LEU A O 1
ATOM 2010 N N . VAL A 1 254 ? 7.684 -3.803 -12.337 1.00 97.44 254 VAL A N 1
ATOM 2011 C CA . VAL A 1 254 ? 7.470 -5.098 -11.695 1.00 97.44 254 VAL A CA 1
ATOM 2012 C C . VAL A 1 254 ? 7.872 -6.189 -12.674 1.00 97.44 254 VAL A C 1
ATOM 2014 O O . VAL A 1 254 ? 7.638 -6.070 -13.877 1.00 97.44 254 VAL A O 1
ATOM 2017 N N . LYS A 1 255 ? 8.471 -7.263 -12.165 1.00 97.56 255 LYS A N 1
ATOM 2018 C CA . LYS A 1 255 ? 8.762 -8.451 -12.965 1.00 97.56 255 LYS A CA 1
ATOM 2019 C C . LYS A 1 255 ? 7.496 -9.041 -13.575 1.00 97.56 255 LYS A C 1
ATOM 2021 O O . LYS A 1 255 ? 6.490 -9.166 -12.877 1.00 97.56 255 LYS A O 1
ATOM 2026 N N . GLU A 1 256 ? 7.556 -9.399 -14.855 1.00 97.12 256 GLU A N 1
ATOM 2027 C CA . GLU A 1 256 ? 6.427 -9.853 -15.669 1.00 97.12 256 GLU A CA 1
ATOM 2028 C C . GLU A 1 256 ? 5.661 -10.993 -14.996 1.00 97.12 256 GLU A C 1
ATOM 2030 O O . GLU A 1 256 ? 4.434 -10.936 -14.911 1.00 97.12 256 GLU A O 1
ATOM 2035 N N . GLU A 1 257 ? 6.369 -11.962 -14.411 1.00 96.31 257 GLU A N 1
ATOM 2036 C CA . GLU A 1 257 ? 5.757 -13.090 -13.706 1.00 96.31 257 GLU A CA 1
ATOM 2037 C C . GLU A 1 257 ? 4.917 -12.684 -12.480 1.00 96.31 257 GLU A C 1
ATOM 2039 O O . GLU A 1 257 ? 4.075 -13.454 -12.018 1.00 96.31 257 GLU A O 1
ATOM 2044 N N . ASN A 1 258 ? 5.111 -11.471 -11.954 1.00 97.00 258 ASN A N 1
ATOM 2045 C CA . ASN A 1 258 ? 4.413 -10.944 -10.783 1.00 97.00 258 ASN A CA 1
ATOM 2046 C C . ASN A 1 258 ? 3.367 -9.870 -11.114 1.00 97.00 258 ASN A C 1
ATOM 2048 O O . ASN A 1 258 ? 2.690 -9.408 -10.195 1.00 97.00 258 ASN A O 1
ATOM 2052 N N . VAL A 1 259 ? 3.198 -9.466 -12.376 1.00 96.62 259 VAL A N 1
ATOM 2053 C CA . VAL A 1 259 ? 2.378 -8.294 -12.744 1.00 96.62 259 VAL A CA 1
ATOM 2054 C C . VAL A 1 259 ? 0.920 -8.447 -12.349 1.00 96.62 259 VAL A C 1
ATOM 2056 O O . VAL A 1 259 ? 0.404 -7.597 -11.630 1.00 96.62 259 VAL A O 1
ATOM 2059 N N . GLU A 1 260 ? 0.259 -9.541 -12.730 1.00 96.25 260 GLU A N 1
ATOM 2060 C CA . GLU A 1 260 ? -1.155 -9.741 -12.377 1.00 96.25 260 GLU A CA 1
ATOM 2061 C C . GLU A 1 260 ? -1.360 -9.756 -10.860 1.00 96.25 260 GLU A C 1
ATOM 2063 O O . GLU A 1 260 ? -2.301 -9.159 -10.337 1.00 96.25 260 GLU A O 1
ATOM 2068 N N . ARG A 1 261 ? -0.432 -10.381 -10.129 1.00 95.75 261 ARG A N 1
ATOM 2069 C CA . ARG A 1 261 ? -0.462 -10.414 -8.666 1.00 95.75 261 ARG A CA 1
ATOM 2070 C C . ARG A 1 261 ? -0.240 -9.021 -8.070 1.00 95.75 261 ARG A C 1
ATOM 2072 O O . ARG A 1 261 ? -0.895 -8.672 -7.092 1.00 95.75 261 ARG A O 1
ATOM 2079 N N . ALA A 1 262 ? 0.657 -8.227 -8.648 1.00 96.19 262 ALA A N 1
ATOM 2080 C CA . ALA A 1 262 ? 0.926 -6.859 -8.222 1.00 96.19 262 ALA A CA 1
ATOM 2081 C C . ALA A 1 262 ? -0.294 -5.958 -8.431 1.00 96.19 262 ALA A C 1
ATOM 2083 O O . ALA A 1 262 ? -0.703 -5.269 -7.498 1.00 96.19 262 ALA A O 1
ATOM 2084 N N . LEU A 1 263 ? -0.926 -6.020 -9.607 1.00 95.25 263 LEU A N 1
ATOM 2085 C CA . LEU A 1 263 ? -2.144 -5.266 -9.904 1.00 95.25 263 LEU A CA 1
ATOM 2086 C C . LEU A 1 263 ? -3.272 -5.633 -8.933 1.00 95.25 263 LEU A C 1
ATOM 2088 O O . LEU A 1 263 ? -3.865 -4.741 -8.337 1.00 95.25 263 LEU A O 1
ATOM 2092 N N . GLN A 1 264 ? -3.492 -6.925 -8.670 1.00 89.69 264 GLN A N 1
ATOM 2093 C CA . GLN A 1 264 ? -4.486 -7.378 -7.687 1.00 89.69 264 GLN A CA 1
ATOM 2094 C C . GLN A 1 264 ? -4.207 -6.850 -6.273 1.00 89.69 264 GLN A C 1
ATOM 2096 O O . GLN A 1 264 ? -5.128 -6.452 -5.560 1.00 89.69 264 GLN A O 1
ATOM 2101 N N . VAL A 1 265 ? -2.941 -6.846 -5.844 1.00 87.44 265 VAL A N 1
ATOM 2102 C CA . VAL A 1 265 ? -2.536 -6.309 -4.535 1.00 87.44 265 VAL A CA 1
ATOM 2103 C C . VAL A 1 265 ? -2.810 -4.805 -4.453 1.00 87.44 265 VAL A C 1
ATOM 2105 O O . VAL A 1 265 ? -3.307 -4.330 -3.431 1.00 87.44 265 VAL A O 1
ATOM 2108 N N . LEU A 1 266 ? -2.539 -4.062 -5.526 1.00 90.19 266 LEU A N 1
ATOM 2109 C CA . LEU A 1 266 ? -2.785 -2.622 -5.600 1.00 90.19 266 LEU A CA 1
ATOM 2110 C C . LEU A 1 266 ? -4.289 -2.291 -5.664 1.00 90.19 266 LEU A C 1
ATOM 2112 O O . LEU A 1 266 ? -4.736 -1.367 -4.985 1.00 90.19 266 LEU A O 1
ATOM 2116 N N . GLU A 1 267 ? -5.099 -3.080 -6.375 1.00 88.31 267 GLU A N 1
ATOM 2117 C CA . GLU A 1 267 ? -6.570 -2.972 -6.358 1.00 88.31 267 GLU A CA 1
ATOM 2118 C C . GLU A 1 267 ? -7.136 -3.223 -4.956 1.00 88.31 267 GLU A C 1
ATOM 2120 O O . GLU A 1 267 ? -7.996 -2.487 -4.466 1.00 88.31 267 GLU A O 1
ATOM 2125 N N . GLN A 1 268 ? -6.627 -4.247 -4.263 1.00 78.94 268 GLN A N 1
ATOM 2126 C CA . GLN A 1 268 ? -7.017 -4.547 -2.884 1.00 78.94 268 GLN A CA 1
ATOM 2127 C C . GLN A 1 268 ? -6.618 -3.430 -1.914 1.00 78.94 268 GLN A C 1
ATOM 2129 O O . GLN A 1 268 ? -7.356 -3.167 -0.961 1.00 78.94 268 GLN A O 1
ATOM 2134 N N . ALA A 1 269 ? -5.502 -2.746 -2.182 1.00 77.06 269 ALA A N 1
ATOM 2135 C CA . ALA A 1 269 ? -5.076 -1.548 -1.462 1.00 77.06 269 ALA A CA 1
ATOM 2136 C C . ALA A 1 269 ? -5.931 -0.304 -1.785 1.00 77.06 269 ALA A C 1
ATOM 2138 O O . ALA A 1 269 ? -5.833 0.700 -1.086 1.00 77.06 269 ALA A O 1
ATOM 2139 N N . GLY A 1 270 ? -6.832 -0.385 -2.771 1.00 80.50 270 GLY A N 1
ATOM 2140 C CA . GLY A 1 270 ? -7.803 0.658 -3.098 1.00 80.50 270 GLY A CA 1
ATOM 2141 C C . GLY A 1 270 ? -7.438 1.520 -4.304 1.00 80.50 270 GLY A C 1
ATOM 2142 O O . GLY A 1 270 ? -8.164 2.475 -4.580 1.00 80.50 270 GLY A O 1
ATOM 2143 N N . HIS A 1 271 ? -6.363 1.201 -5.028 1.00 87.50 271 HIS A N 1
ATOM 2144 C CA . HIS A 1 271 ? -6.018 1.868 -6.284 1.00 87.50 271 HIS A CA 1
ATOM 2145 C C . HIS A 1 271 ? -6.912 1.382 -7.437 1.00 87.50 271 HIS A C 1
ATOM 2147 O O . HIS A 1 271 ? -7.499 0.302 -7.379 1.00 87.50 271 HIS A O 1
ATOM 2153 N N . ILE A 1 272 ? -7.030 2.198 -8.480 1.00 89.19 272 ILE A N 1
ATOM 2154 C CA . ILE A 1 272 ? -7.790 1.900 -9.696 1.00 89.19 272 ILE A CA 1
ATOM 2155 C C . ILE A 1 272 ? -6.791 1.522 -10.784 1.00 89.19 272 ILE A C 1
ATOM 2157 O O . ILE A 1 272 ? -5.825 2.252 -10.998 1.00 89.19 272 ILE A O 1
ATOM 2161 N N . ILE A 1 273 ? -7.020 0.397 -11.462 1.00 92.94 273 ILE A N 1
ATOM 2162 C CA . ILE A 1 273 ? -6.161 -0.077 -12.549 1.00 92.94 273 ILE A CA 1
ATOM 2163 C C . ILE A 1 273 ? -6.863 0.136 -13.889 1.00 92.94 273 ILE A C 1
ATOM 2165 O O . ILE A 1 273 ? -7.937 -0.409 -14.136 1.00 92.94 273 ILE A O 1
ATOM 2169 N N . GLU A 1 274 ? -6.220 0.897 -14.762 1.00 88.12 274 GLU A N 1
ATOM 2170 C CA . GLU A 1 274 ? -6.529 1.007 -16.181 1.00 88.12 274 GLU A CA 1
ATOM 2171 C C . GLU A 1 274 ? -5.692 -0.040 -16.925 1.00 88.12 274 GLU A C 1
ATOM 2173 O O . GLU A 1 274 ? -4.457 -0.030 -16.864 1.00 88.12 274 GLU A O 1
ATOM 2178 N N . ARG A 1 275 ? -6.382 -0.987 -17.564 1.00 68.75 275 ARG A N 1
ATOM 2179 C CA . ARG A 1 275 ? -5.784 -2.066 -18.356 1.00 68.75 275 ARG A CA 1
ATOM 2180 C C . ARG A 1 275 ? -5.841 -1.737 -19.837 1.00 68.75 275 ARG A C 1
ATOM 2182 O O . ARG A 1 275 ? -6.874 -1.166 -20.255 1.00 68.75 275 ARG A O 1
#

pLDDT: mean 82.13, std 15.31, range [41.56, 98.5]

Secondary structure (DSSP, 8-state):
--HHHHHHHHHHHHHHHH-SS--HHHHHHHH-SHHHHHHHHHHHHHHHHHHHHHHHTT--B---HHHHHHHHHHTTTB-TTTSSSBP-EEEESS-GGGT--BSTTTEEEE-HHHHH--S-GGG-HHHHHHHHHHHHHHHHHHHHHHHHT---EEEEEEEEEEEEEE-TTPPPPGGGG-SS--EEEE-SS-EEEEEEGGGS-TTS--EEEEEEEEEESPPPTT-TTHHHHHHHHHHHTT--EEEEE-SS-EEEEEEGGGHHHHHHHHHHTT-EEE-

Organism: NCBI:txid485913

Sequence (275 aa):
MGPKHQRALFCIAERVMTSKRKHVQTIRQLAGTEEYYLLIIREIDRLEGQLCKTRSLQAQATLTLLEWLTTLHYFNWHCAYCQERPFQVMSHIISLPQGGGTTVENCVPACYRCGRSGRNKKTNTLVIGNLMQLKTKMQAIKEQAQLTMKQLNLSLLPDKYAVCQFHPDKHIPYWALLGDFVSLTRTPEELSIVCQEDNVPGDIEAERGWRCVQVRGAFDFSIAGVNASLAIPLAEAYISVLAIATYATDYLLVKEENVERALQVLEQAGHIIER

Foldseek 3Di:
DDPLQLVLQLVLQVVVVVDPDPPLVLLCVSLVDPVSSVVLVVLVVQLVVQLVVLVVLVAANPATSNLVVLQCVLLVQAALQPSPHGFDHWAFLQDSVNRTYNYSLGTHTHDPVVRPPPPNSVPRPSSNVSSVVSVVVVVVVVVVSVLLQDAWEKEWDPFWKKKAKAQLPDDDDPLLVDDDDKDWDHDNGIIIIIGGPVSDDPPGDIHTQKIKMWTDDFDDPPRPRPCVNLVVLCVVVVWDWDWDADNGTIMIIGGNVCVVVSVVSSVSSPYHYDD

Radius of gyration: 25.05 Å; chains: 1; bounding box: 62×36×71 Å

InterPro domains:
  IPR002711 HNH endonuclease [PF01844] (79-114)
  IPR003615 HNH nuclease [SM00507] (66-116)
  IPR003615 HNH nuclease [cd00085] (79-114)
  IPR027795 CASTOR, ACT domain [PF13840] (205-267)
  IPR045865 ACT-like domain [SSF55021] (149-207)
  IPR045865 ACT-like domain [SSF55021] (209-273)
  IPR049447 A9CJY8-like, N-terminal domain [PF21631] (159-203)
  IPR051719 Cytosolic arginine sensor for mTORC1 [PTHR31131] (149-273)